Protein 4V14 (pdb70)

Solvent-accessible surface area: 13442 Å² total; per-residue (Å²): 242,155,60,13,40,0,7,0,0,0,18,32,114,120,74,55,48,0,10,0,7,42,110,80,92,111,186,46,26,56,32,36,4,2,17,18,122,32,100,118,79,37,48,115,83,104,0,1,44,72,18,0,60,71,28,0,16,0,59,13,97,99,32,54,79,28,38,113,46,105,95,174,96,67,21,26,27,5,6,10,0,33,38,39,91,50,121,12,98,29,130,101,58,23,106,36,18,82,10,117,22,81,50,0,77,115,83,174,26,32,138,36,12,38,57,0,11,133,36,1,57,72,64,183,142,125,192,62,7,44,0,4,0,2,0,26,32,118,120,87,72,60,0,6,0,10,114,155,40,64,5,3,16,17,96,12,96,100,93,44,51,101,62,114,0,0,23,73,21,0,60,85,24,0,17,0,53,13,85,90,51,120,63,28,56,105,34,60,68,98,194,34,39,5,19,8,2,2,35,0,38,39,44,90,58,109,2,104,24,134,108,74,42,100,35,23,77,5,120,22,100,25,0,50,107,60,116,14,46,95,17,9,54,33,0,19,124,30,3,84,75,94,200

Foldseek 3Di:
DEWAKEFEQAADQVRQWGKWKFADPPDDTFIDGFIDTDDPPDDNVVRRQVRCCQAWNKRADDKDWDDWDCDPPYTYTYMYGNDIPDGTDGNPRIGMDTGGLVCLVVTDDDPVCPVVNVSSNVVD/DVPWEKEFEQEADVVLQWGKWWDLIGGQIDTADPPDDSVVRGQVRQCQAFNWRAPDKAFDDKAADPCGHIYTYIYGGDTHDGGDRNVPIHMDTGGLVCCVVHRNPPRCVVVNVCSNVDD

Structure (mmCIF, N/CA/C/O backbone):
data_4V14
#
_entry.id   4V14
#
_cell.length_a   81.150
_cell.length_b   81.150
_cell.length_c   90.570
_cell.angle_alpha   90.00
_cell.angle_beta   90.00
_cell.angle_gamma   90.00
#
_symmetry.space_group_name_H-M   'P 41 21 2'
#
loop_
_entity.id
_entity.type
_entity.pdbx_description
1 polymer 'MUTATOR MUTT PROTEIN'
2 water water
#
loop_
_atom_site.group_PDB
_atom_site.id
_atom_site.type_symbol
_atom_site.label_atom_id
_atom_site.label_alt_id
_atom_site.label_comp_id
_atom_site.label_asym_id
_atom_site.label_entity_id
_atom_site.label_seq_id
_atom_site.pdbx_PDB_ins_code
_atom_site.Cartn_x
_atom_site.Cartn_y
_atom_site.Cartn_z
_atom_site.occupancy
_atom_site.B_iso_or_equiv
_atom_site.auth_seq_id
_atom_site.auth_comp_id
_atom_site.auth_asym_id
_atom_site.auth_atom_id
_atom_site.pdbx_PDB_model_num
ATOM 1 N N . LYS A 1 8 ? -0.267 -45.898 -10.547 0.88 88.54 2 LYS A N 1
ATOM 2 C CA . LYS A 1 8 ? -0.302 -44.613 -11.227 1.00 87.21 2 LYS A CA 1
ATOM 3 C C . LYS A 1 8 ? -0.451 -43.492 -10.208 0.81 81.08 2 LYS A C 1
ATOM 4 O O . LYS A 1 8 ? -1.225 -43.594 -9.251 1.00 82.74 2 LYS A O 1
ATOM 22 N N . ARG A 1 9 ? 0.291 -42.413 -10.427 1.00 75.60 3 ARG A N 1
ATOM 23 C CA . ARG A 1 9 ? 0.379 -41.340 -9.449 1.00 68.62 3 ARG A CA 1
ATOM 24 C C . ARG A 1 9 ? -0.622 -40.204 -9.685 1.00 64.29 3 ARG A C 1
ATOM 25 O O . ARG A 1 9 ? -1.107 -39.940 -10.788 1.00 63.25 3 ARG A O 1
ATOM 46 N N . ILE A 1 10 ? -0.944 -39.530 -8.600 1.00 61.09 4 ILE A N 1
ATOM 47 C CA . ILE A 1 10 ? -1.555 -38.243 -8.739 1.00 58.65 4 ILE A CA 1
ATOM 48 C C . ILE A 1 10 ? -0.963 -37.278 -7.722 1.00 53.38 4 ILE A C 1
ATOM 49 O O . ILE A 1 10 ? -0.541 -37.640 -6.613 1.00 51.83 4 ILE A O 1
ATOM 65 N N . HIS A 1 11 ? -0.901 -36.037 -8.142 1.00 50.02 5 HIS A N 1
ATOM 66 C CA . HIS A 1 11 ? -0.100 -35.080 -7.433 1.00 47.67 5 HIS A CA 1
ATOM 67 C C . HIS A 1 11 ? -0.920 -33.869 -7.102 1.00 48.39 5 HIS A C 1
ATOM 68 O O . HIS A 1 11 ? -1.514 -33.219 -8.000 1.00 46.12 5 HIS A O 1
ATOM 81 N N . ILE A 1 12 ? -0.920 -33.553 -5.808 1.00 49.23 6 ILE A N 1
ATOM 82 C CA . ILE A 1 12 ? -1.764 -32.485 -5.302 1.00 50.49 6 ILE A CA 1
ATOM 83 C C . ILE A 1 12 ? -0.910 -31.384 -4.735 1.00 47.37 6 ILE A C 1
ATOM 84 O O . ILE A 1 12 ? 0.002 -31.649 -3.973 1.00 47.06 6 ILE A O 1
ATOM 100 N N . VAL A 1 13 ? -1.169 -30.151 -5.164 1.00 44.93 7 VAL A N 1
ATOM 101 C CA . VAL A 1 13 ? -0.553 -28.995 -4.519 1.00 41.98 7 VAL A CA 1
ATOM 102 C C . VAL A 1 13 ? -1.652 -28.199 -3.809 1.00 39.51 7 VAL A C 1
ATOM 103 O O . VAL A 1 13 ? -2.751 -28.166 -4.265 1.00 38.84 7 VAL A O 1
ATOM 116 N N . ALA A 1 14 ? -1.299 -27.540 -2.715 1.00 38.18 8 ALA A N 1
ATOM 117 C CA . ALA A 1 14 ? -2.237 -26.826 -1.863 1.00 37.15 8 ALA A CA 1
ATOM 118 C C . ALA A 1 14 ? -1.465 -25.722 -1.228 1.00 36.61 8 ALA A C 1
ATOM 119 O O . ALA A 1 14 ? -0.245 -25.831 -1.097 1.00 35.63 8 ALA A O 1
ATOM 126 N N . GLY A 1 15 ? -2.186 -24.688 -0.818 1.00 38.23 9 GLY A N 1
ATOM 127 C CA . GLY A 1 15 ? -1.649 -23.396 -0.393 1.00 39.52 9 GLY A CA 1
ATOM 128 C C . GLY A 1 15 ? -2.127 -22.876 0.959 1.00 39.61 9 GLY A C 1
ATOM 129 O O . GLY A 1 15 ? -3.341 -22.796 1.229 1.00 39.95 9 GLY A O 1
ATOM 133 N N . ILE A 1 16 ? -1.148 -22.495 1.786 1.00 39.40 10 ILE A N 1
ATOM 134 C CA . ILE A 1 16 ? -1.362 -21.617 2.912 1.00 38.81 10 ILE A CA 1
ATOM 135 C C . ILE A 1 16 ? -1.218 -20.221 2.443 1.00 36.88 10 ILE A C 1
ATOM 136 O O . ILE A 1 16 ? -0.131 -19.724 2.315 1.00 36.64 10 ILE A O 1
ATOM 152 N N . ILE A 1 17 ? -2.354 -19.600 2.213 1.00 38.21 11 ILE A N 1
ATOM 153 C CA . ILE A 1 17 ? -2.462 -18.244 1.730 1.00 39.37 11 ILE A CA 1
ATOM 154 C C . ILE A 1 17 ? -2.419 -17.310 2.917 1.00 39.81 11 ILE A C 1
ATOM 155 O O . ILE A 1 17 ? -3.293 -17.315 3.758 1.00 37.78 11 ILE A O 1
ATOM 171 N N . PHE A 1 18 ? -1.353 -16.534 2.962 1.00 41.47 12 PHE A N 1
ATOM 172 C CA . PHE A 1 18 ? -1.003 -15.679 4.075 1.00 43.16 12 PHE A CA 1
ATOM 173 C C . PHE A 1 18 ? -1.358 -14.238 3.709 1.00 42.41 12 PHE A C 1
ATOM 174 O O . PHE A 1 18 ? -1.200 -13.807 2.562 1.00 41.05 12 PHE A O 1
ATOM 191 N N . ASN A 1 19 ? -1.848 -13.498 4.696 1.00 42.58 13 ASN A N 1
ATOM 192 C CA . ASN A 1 19 ? -1.875 -12.047 4.584 1.00 42.50 13 ASN A CA 1
ATOM 193 C C . ASN A 1 19 ? -0.519 -11.439 4.836 1.00 42.75 13 ASN A C 1
ATOM 194 O O . ASN A 1 19 ? 0.424 -12.138 5.173 1.00 41.05 13 ASN A O 1
ATOM 205 N N . SER A 1 20 ? -0.460 -10.111 4.732 1.00 46.15 14 SER A N 1
ATOM 206 C CA . SER A 1 20 ? 0.788 -9.390 4.770 1.00 49.01 14 SER A CA 1
ATOM 207 C C . SER A 1 20 ? 1.453 -9.523 6.124 1.00 49.76 14 SER A C 1
ATOM 208 O O . SER A 1 20 ? 2.653 -9.700 6.178 1.00 49.62 14 SER A O 1
ATOM 216 N N . ASP A 1 21 ? 0.688 -9.475 7.206 1.00 50.57 15 ASP A N 1
ATOM 217 C CA . ASP A 1 21 ? 1.252 -9.695 8.557 1.00 51.85 15 ASP A CA 1
ATOM 218 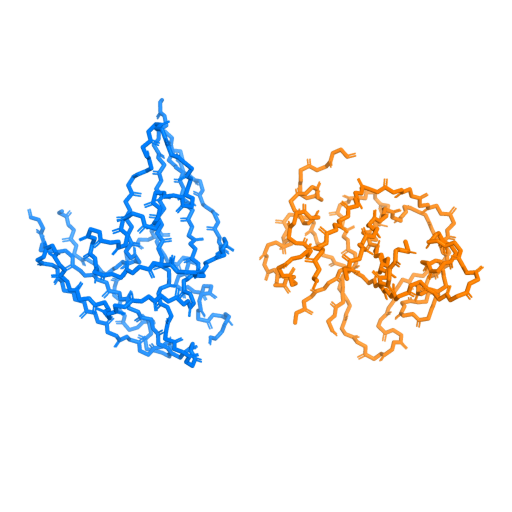C C . ASP A 1 21 ? 1.523 -11.160 8.869 1.00 46.66 15 ASP A C 1
ATOM 219 O O . ASP A 1 21 ? 2.149 -11.467 9.847 1.00 49.96 15 ASP A O 1
ATOM 228 N N A GLN A 1 22 ? 1.023 -12.056 8.031 0.45 45.88 16 GLN A N 1
ATOM 229 N N B GLN A 1 22 ? 1.050 -12.064 8.021 0.55 45.90 16 GLN A N 1
ATOM 230 C CA A GLN A 1 22 ? 1.204 -13.469 8.258 0.45 41.86 16 GLN A CA 1
ATOM 231 C CA B GLN A 1 22 ? 1.179 -13.477 8.288 0.55 41.44 16 GLN A CA 1
ATOM 232 C C A GLN A 1 22 ? 0.542 -13.828 9.591 0.45 44.79 16 GLN A C 1
ATOM 233 C C B GLN A 1 22 ? 0.564 -13.784 9.635 0.55 42.78 16 GLN A C 1
ATOM 234 O O A GLN A 1 22 ? 1.077 -14.623 10.357 0.45 42.09 16 GLN A O 1
ATOM 235 O O B GLN A 1 22 ? 1.155 -14.484 10.452 0.55 42.12 16 GLN A O 1
ATOM 262 N N . SER A 1 23 ? -0.609 -13.209 9.861 1.00 40.44 17 SER A N 1
ATOM 263 C CA . SER A 1 23 ? -1.385 -13.464 11.063 1.00 40.05 17 SER A CA 1
ATOM 264 C C . SER A 1 23 ? -2.659 -14.211 10.671 1.00 36.40 17 SER A C 1
ATOM 265 O O . SER A 1 23 ? -3.368 -14.706 11.508 1.00 37.14 17 SER A O 1
ATOM 274 N N . GLU A 1 24 ? -2.956 -14.291 9.395 1.00 34.74 18 GLU A N 1
ATOM 275 C CA . GLU A 1 24 ? -4.247 -14.862 8.963 1.00 34.23 18 GLU A CA 1
ATOM 276 C C . GLU A 1 24 ? -4.003 -15.698 7.734 1.00 35.48 18 GLU A C 1
ATOM 277 O O . GLU A 1 24 ? -3.075 -15.443 6.972 1.00 35.56 18 GLU A O 1
ATOM 289 N N . ILE A 1 25 ? -4.780 -16.735 7.562 1.00 36.48 19 ILE A N 1
ATOM 290 C CA . ILE A 1 25 ? -4.751 -17.433 6.293 1.00 38.38 19 ILE A CA 1
ATOM 291 C C . ILE A 1 25 ? -6.165 -17.558 5.705 1.00 36.64 19 ILE A C 1
ATOM 292 O O . ILE A 1 25 ? -7.135 -17.652 6.453 1.00 35.30 19 ILE A O 1
ATOM 308 N N . PHE A 1 26 ? -6.217 -17.558 4.361 1.00 35.55 20 PHE A N 1
ATOM 309 C CA . PHE A 1 26 ? -7.443 -17.845 3.591 1.00 34.00 20 PHE A CA 1
ATOM 310 C C . PHE A 1 26 ? -7.680 -19.341 3.238 1.00 36.50 20 PHE A C 1
ATOM 311 O O . PHE A 1 26 ? -6.904 -20.013 2.517 1.00 35.17 20 PHE A O 1
ATOM 328 N N . ILE A 1 27 ? -8.851 -19.789 3.649 1.00 37.04 21 ILE A N 1
ATOM 329 C CA . ILE A 1 27 ? -9.169 -21.185 3.796 1.00 36.94 21 ILE A CA 1
ATOM 330 C C . ILE A 1 27 ? -10.602 -21.327 3.216 1.00 37.66 21 ILE A C 1
ATOM 331 O O . ILE A 1 27 ? -11.401 -20.339 3.247 1.00 35.24 21 ILE A O 1
ATOM 347 N N . THR A 1 28 ? -10.908 -22.509 2.642 1.00 38.75 22 THR A N 1
ATOM 348 C CA . THR A 1 28 ? -12.117 -22.662 1.855 1.00 40.79 22 THR A CA 1
ATOM 349 C C . THR A 1 28 ? -12.882 -23.949 2.132 1.00 41.82 22 THR A C 1
ATOM 350 O O . THR A 1 28 ? -12.308 -24.975 2.463 1.00 44.05 22 THR A O 1
ATOM 361 N N . LYS A 1 29 ? -14.194 -23.885 1.980 1.00 41.71 23 LYS A N 1
ATOM 362 C CA . LYS A 1 29 ? -15.024 -25.060 2.089 1.00 42.85 23 LYS A CA 1
ATOM 363 C C . LYS A 1 29 ? -15.905 -25.238 0.861 1.00 43.19 23 LYS A C 1
ATOM 364 O O . LYS A 1 29 ? -16.699 -24.319 0.482 1.00 42.06 23 LYS A O 1
ATOM 383 N N . ARG A 1 30 ? -15.806 -26.412 0.247 1.00 44.95 24 ARG A N 1
ATOM 384 C CA . ARG A 1 30 ? -16.564 -26.699 -0.968 1.00 47.15 24 ARG A CA 1
ATOM 385 C C . ARG A 1 30 ? -17.971 -26.959 -0.641 1.00 54.56 24 ARG A C 1
ATOM 386 O O . ARG A 1 30 ? -18.222 -27.501 0.427 1.00 51.49 24 ARG A O 1
ATOM 407 N N . PRO A 1 31 ? -18.900 -26.605 -1.572 1.00 60.65 25 PRO A N 1
ATOM 408 C CA . PRO A 1 31 ? -20.309 -27.019 -1.431 1.00 64.35 25 PRO A CA 1
ATOM 409 C C . PRO A 1 31 ? -20.371 -28.510 -1.110 1.00 60.15 25 PRO A C 1
ATOM 410 O O . PRO A 1 31 ? -19.940 -29.284 -1.987 1.00 66.79 25 PRO A O 1
ATOM 421 N N . ASP A 1 32 ? -20.803 -28.890 0.098 1.00 54.94 26 ASP A N 1
ATOM 422 C CA . ASP A 1 32 ? -20.809 -30.286 0.547 1.00 48.22 26 ASP A CA 1
ATOM 423 C C . ASP A 1 32 ? -21.103 -31.354 -0.544 1.00 67.63 26 ASP A C 1
ATOM 424 O O . ASP A 1 32 ? -21.921 -32.233 -0.344 1.00 72.39 26 ASP A O 1
ATOM 433 N N . HIS A 1 33 ? -20.368 -31.289 -1.658 0.0000 64.70 27 HIS A N 1
ATOM 434 C CA . HIS A 1 33 ? -20.714 -31.953 -2.930 1.00 59.39 27 HIS A CA 1
ATOM 435 C C . HIS A 1 33 ? -22.048 -32.702 -2.905 0.79 59.25 27 HIS A C 1
ATOM 436 O O . HIS A 1 33 ? -22.227 -33.719 -3.589 0.41 59.37 27 HIS A O 1
ATOM 449 N N . LYS A 1 36 ? -17.896 -34.764 -1.223 1.00 87.04 30 LYS A N 1
ATOM 450 C CA . LYS A 1 36 ? -18.744 -35.460 -0.276 1.00 88.47 30 LYS A CA 1
ATOM 451 C C . LYS A 1 36 ? -18.003 -35.753 1.018 0.99 87.44 30 LYS A C 1
ATOM 452 O O . LYS A 1 36 ? -17.579 -36.884 1.278 1.00 87.42 30 LYS A O 1
ATOM 470 N N . GLY A 1 37 ? -17.832 -34.690 1.793 1.00 85.31 31 GLY A N 1
ATOM 471 C CA . GLY A 1 37 ? -17.384 -34.727 3.166 1.00 84.74 31 GLY A CA 1
ATOM 472 C C . GLY A 1 37 ? -17.961 -33.430 3.717 0.0000 85.76 31 GLY A C 1
ATOM 473 O O . GLY A 1 37 ? -19.042 -33.010 3.308 1.00 82.23 31 GLY A O 1
ATOM 477 N N . GLY A 1 38 ? -17.247 -32.773 4.617 1.00 84.56 32 GLY A N 1
ATOM 478 C CA . GLY A 1 38 ? -17.660 -31.474 5.108 1.00 84.19 32 GLY A CA 1
ATOM 479 C C . GLY A 1 38 ? -16.542 -30.782 5.870 1.00 76.63 32 GLY A C 1
ATOM 480 O O . GLY A 1 38 ? -16.560 -30.755 7.094 1.00 82.40 32 GLY A O 1
ATOM 484 N N . PHE A 1 39 ? -15.577 -30.199 5.170 1.00 66.07 33 PHE A N 1
ATOM 485 C CA . PHE A 1 39 ? -14.445 -29.627 5.881 1.00 53.09 33 PHE A CA 1
ATOM 486 C C . PHE A 1 39 ? -13.735 -28.491 5.179 1.00 45.42 33 PHE A C 1
ATOM 487 O O . PHE A 1 39 ? -13.747 -28.383 3.976 1.00 41.77 33 PHE A O 1
ATOM 504 N N . TRP A 1 40 ? -13.064 -27.684 5.974 1.00 42.36 34 TRP A N 1
ATOM 505 C CA . TRP A 1 40 ? -12.197 -26.662 5.465 1.00 42.65 34 TRP A CA 1
ATOM 506 C C . TRP A 1 40 ? -10.893 -27.247 4.979 1.00 45.63 34 TRP A C 1
ATOM 507 O O . TRP A 1 40 ? -10.503 -28.323 5.391 1.00 46.33 34 TRP A O 1
ATOM 528 N N . GLU A 1 41 ? -10.243 -26.527 4.076 1.00 48.36 35 GLU A N 1
ATOM 529 C CA . GLU A 1 41 ? -9.003 -26.972 3.455 1.00 52.49 35 GLU A CA 1
ATOM 530 C C . GLU A 1 41 ? -8.158 -25.820 2.835 1.00 36.40 35 GLU A C 1
ATOM 531 O O . GLU A 1 41 ? -8.685 -24.767 2.472 1.00 34.63 35 GLU A O 1
ATOM 543 N N . PHE A 1 42 ? -6.849 -26.093 2.688 1.00 36.48 36 PHE A N 1
ATOM 544 C CA . PHE A 1 42 ? -5.916 -25.189 2.079 1.00 35.62 36 PHE A CA 1
ATOM 545 C C . PHE A 1 42 ? -6.209 -25.341 0.633 1.00 35.42 36 PHE A C 1
ATOM 546 O O . PHE A 1 42 ? -6.221 -26.422 0.171 1.00 34.96 36 PHE A O 1
ATOM 563 N N . PRO A 1 43 ? -6.527 -24.252 -0.075 1.00 37.94 37 PRO A N 1
ATOM 564 C CA . PRO A 1 43 ? -6.908 -24.378 -1.486 1.00 39.61 37 PRO A CA 1
ATOM 565 C C . PRO A 1 43 ? -5.815 -24.945 -2.406 1.00 42.80 37 PRO A C 1
ATOM 566 O O . PRO A 1 43 ? -4.644 -24.561 -2.258 1.00 41.36 37 PRO A O 1
ATOM 577 N N . GLY A 1 44 ? -6.222 -25.849 -3.315 1.00 44.90 38 GLY A N 1
ATOM 578 C CA . GLY A 1 44 ? -5.344 -26.442 -4.295 1.00 47.32 38 GLY A CA 1
ATOM 579 C C . GLY A 1 44 ? -6.008 -27.229 -5.440 1.00 48.36 38 GLY A C 1
ATOM 580 O O . GLY A 1 44 ? -7.173 -27.069 -5.771 1.00 50.13 38 GLY A O 1
ATOM 584 N N . GLY A 1 45 ? -5.222 -28.096 -6.055 1.00 48.56 39 GLY A N 1
ATOM 585 C CA . GLY A 1 45 ? -5.678 -28.944 -7.130 1.00 48.64 39 GLY A CA 1
ATOM 586 C C . GLY A 1 45 ? -4.584 -29.830 -7.686 1.00 49.95 39 GLY A C 1
ATOM 587 O O . GLY A 1 45 ? -3.450 -29.836 -7.174 1.00 49.96 39 GLY A O 1
ATOM 591 N N . LYS A 1 46 ? -4.912 -30.563 -8.753 1.00 51.65 40 LYS A N 1
ATOM 592 C CA . LYS A 1 46 ? -3.975 -31.503 -9.386 1.00 52.47 40 LYS A CA 1
ATOM 593 C C . LYS A 1 46 ? -3.029 -30.853 -10.350 1.00 54.35 40 LYS A C 1
ATOM 594 O O . LYS A 1 46 ? -3.404 -29.950 -11.115 1.00 53.07 40 LYS A O 1
ATOM 613 N N . VAL A 1 47 ? -1.796 -31.351 -10.320 1.00 55.67 41 VAL A N 1
ATOM 614 C CA . VAL A 1 47 ? -0.770 -30.838 -11.192 1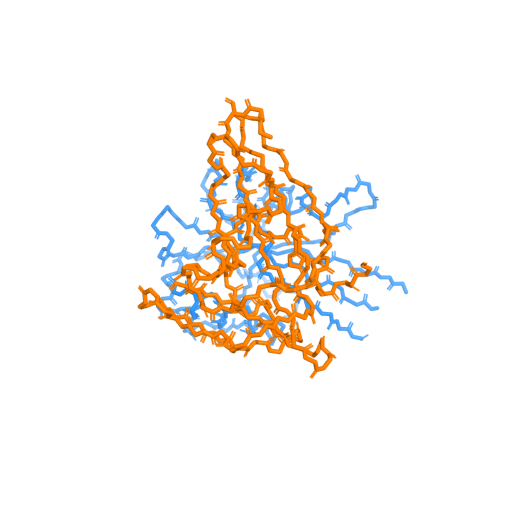.00 58.41 41 VAL A CA 1
ATOM 615 C C . VAL A 1 47 ? -0.863 -31.626 -12.502 1.00 60.98 41 VAL A C 1
ATOM 616 O O . VAL A 1 47 ? -1.036 -32.841 -12.523 1.00 62.24 41 VAL A O 1
ATOM 629 N N . GLU A 1 48 ? -0.816 -30.893 -13.597 1.00 61.72 42 GLU A N 1
ATOM 630 C CA . GLU A 1 48 ? -1.070 -31.470 -14.907 1.00 62.22 42 GLU A CA 1
ATOM 631 C C . GLU A 1 48 ? 0.252 -31.853 -15.545 1.00 58.48 42 GLU A C 1
ATOM 632 O O . GLU A 1 48 ? 1.321 -31.470 -15.048 1.00 59.15 42 GLU A O 1
ATOM 644 N N . ALA A 1 49 ? 0.174 -32.633 -16.625 1.00 56.00 43 ALA A N 1
ATOM 645 C CA . ALA A 1 49 ? 1.332 -33.362 -17.123 1.00 51.38 43 ALA A CA 1
ATOM 646 C C . ALA A 1 49 ? 2.322 -32.440 -17.736 1.00 50.29 43 ALA A C 1
ATOM 647 O O . ALA A 1 49 ? 3.465 -32.801 -17.778 1.00 48.01 43 ALA A O 1
ATOM 654 N N . GLY A 1 50 ? 1.918 -31.247 -18.181 1.00 50.41 44 GLY A N 1
ATOM 655 C CA . GLY A 1 50 ? 2.878 -30.291 -18.751 1.00 52.09 44 GLY A CA 1
ATOM 656 C C . GLY A 1 50 ? 3.246 -29.099 -17.861 1.00 50.84 44 GLY A C 1
ATOM 657 O O . GLY A 1 50 ? 3.556 -28.005 -18.324 1.00 50.93 44 GLY A O 1
ATOM 661 N N . GLU A 1 51 ? 3.176 -29.315 -16.561 1.00 49.86 45 GLU A N 1
ATOM 662 C CA . GLU A 1 51 ? 3.505 -28.286 -15.624 1.00 48.68 45 GLU A CA 1
ATOM 663 C C . GLU A 1 51 ? 4.187 -28.833 -14.360 1.00 45.01 45 GLU A C 1
ATOM 664 O O . GLU A 1 51 ? 3.920 -29.948 -13.887 1.00 43.72 45 GLU A O 1
ATOM 676 N N . SER A 1 52 ? 5.089 -28.007 -13.856 1.00 43.68 46 SER A N 1
ATOM 677 C CA . SER A 1 52 ? 5.676 -28.148 -12.536 1.00 42.50 46 SER A CA 1
ATOM 678 C C . SER A 1 52 ? 4.652 -27.968 -11.406 1.00 43.59 46 SER A C 1
ATOM 679 O O . SER A 1 52 ? 3.620 -27.299 -11.584 1.00 45.07 46 SER A O 1
ATOM 687 N N . ARG A 1 53 ? 4.961 -28.523 -10.237 1.00 42.96 47 ARG A N 1
ATOM 688 C CA . ARG A 1 53 ? 4.245 -28.182 -9.005 1.00 42.33 47 ARG A CA 1
ATOM 689 C C . ARG A 1 53 ? 3.916 -26.745 -8.878 1.00 40.92 47 ARG A C 1
ATOM 690 O O . ARG A 1 53 ? 2.763 -26.384 -8.735 1.00 39.29 47 ARG A O 1
ATOM 711 N N . GLU A 1 54 ? 4.976 -25.943 -8.866 1.00 41.88 48 GLU A N 1
ATOM 712 C CA . GLU A 1 54 ? 4.828 -24.513 -8.660 1.00 43.16 48 GLU A CA 1
ATOM 713 C C . GLU A 1 54 ? 3.854 -23.990 -9.680 1.00 44.72 48 GLU A C 1
ATOM 714 O O . GLU A 1 54 ? 2.952 -23.295 -9.296 1.00 43.68 48 GLU A O 1
ATOM 726 N N . GLN A 1 55 ? 4.025 -24.341 -10.951 1.00 46.54 49 GLN A N 1
ATOM 727 C CA . GLN A 1 55 ? 3.104 -23.891 -11.994 1.00 49.65 49 GLN A CA 1
ATOM 728 C C . GLN A 1 55 ? 1.662 -24.254 -11.658 1.00 49.55 49 GLN A C 1
ATOM 729 O O . GLN A 1 55 ? 0.747 -23.475 -11.873 1.00 51.04 49 GLN A O 1
ATOM 743 N N . ALA A 1 56 ? 1.446 -25.463 -11.192 1.00 48.35 50 ALA A N 1
ATOM 744 C CA . ALA A 1 56 ? 0.099 -25.933 -10.995 1.00 47.00 50 ALA A CA 1
ATOM 745 C C . ALA A 1 56 ? -0.528 -25.130 -9.867 1.00 44.85 50 ALA A C 1
ATOM 746 O O . ALA A 1 56 ? -1.660 -24.660 -9.966 1.00 45.26 50 ALA A O 1
ATOM 753 N N . MET A 1 57 ? 0.221 -24.920 -8.813 1.00 42.54 51 MET A N 1
ATOM 754 C CA . MET A 1 57 ? -0.333 -24.183 -7.702 1.00 41.49 51 MET A CA 1
ATOM 755 C C . MET A 1 57 ? -0.701 -22.775 -8.136 1.00 42.13 51 MET A C 1
ATOM 756 O O . MET A 1 57 ? -1.815 -22.332 -7.840 1.00 41.57 51 MET A O 1
ATOM 770 N N . VAL A 1 58 ? 0.207 -22.056 -8.824 1.00 42.18 52 VAL A N 1
ATOM 771 C CA . VAL A 1 58 ? -0.111 -20.691 -9.240 1.00 42.41 52 VAL A CA 1
ATOM 772 C C . VAL A 1 58 ? -1.378 -20.678 -10.085 1.00 43.56 52 VAL A C 1
ATOM 773 O O . VAL A 1 58 ? -2.208 -19.818 -9.923 1.00 43.47 52 VAL A O 1
ATOM 786 N N . ARG A 1 59 ? -1.529 -21.631 -10.998 1.00 45.77 53 ARG A N 1
ATOM 787 C CA . ARG A 1 59 ? -2.693 -21.630 -11.873 1.00 47.51 53 ARG A CA 1
ATOM 788 C C . ARG A 1 59 ? -3.945 -21.889 -11.033 1.00 47.91 53 ARG A C 1
ATOM 789 O O . ARG A 1 59 ? -4.988 -21.230 -11.211 1.00 47.23 53 ARG A O 1
ATOM 810 N N . GLU A 1 60 ? -3.835 -22.888 -10.162 1.00 48.20 54 GLU A N 1
ATOM 811 C CA . GLU A 1 60 ? -4.946 -23.330 -9.344 1.00 48.52 54 GLU A CA 1
ATOM 812 C C . GLU A 1 60 ? -5.444 -22.227 -8.450 1.00 45.36 54 GLU A C 1
ATOM 813 O O . GLU A 1 60 ? -6.665 -22.127 -8.217 1.00 45.03 54 GLU A O 1
ATOM 825 N N . LEU A 1 61 ? -4.552 -21.367 -7.969 1.00 42.45 55 LEU A N 1
ATOM 826 C CA . LEU A 1 61 ? -5.049 -20.319 -7.091 1.00 40.33 55 LEU A CA 1
ATOM 827 C C . LEU A 1 61 ? -5.719 -19.275 -7.925 1.00 42.85 55 LEU A C 1
ATOM 828 O O . LEU A 1 61 ? -6.643 -18.608 -7.431 1.00 41.77 55 LEU A O 1
ATOM 844 N N . GLU A 1 62 ? -5.358 -19.179 -9.198 1.00 44.69 56 GLU A N 1
ATOM 845 C CA . GLU A 1 62 ? -6.165 -18.342 -10.103 1.00 47.87 56 GLU A CA 1
ATOM 846 C C . GLU A 1 62 ? -7.598 -18.850 -10.256 1.00 47.34 56 GLU A C 1
ATOM 847 O O . GLU A 1 62 ? -8.573 -18.116 -10.027 1.00 47.63 56 GLU A O 1
ATOM 859 N N . GLU A 1 63 ? -7.727 -20.101 -10.682 1.00 47.42 57 GLU A N 1
ATOM 860 C CA . GLU A 1 63 ? -9.043 -20.708 -10.874 1.00 45.86 57 GLU A CA 1
ATOM 861 C C . GLU A 1 63 ? -9.843 -20.697 -9.544 1.00 46.07 57 GLU A C 1
ATOM 862 O O . GLU A 1 63 ? -11.002 -20.274 -9.504 1.00 45.96 57 GLU A O 1
ATOM 874 N N . GLU A 1 64 ? -9.222 -21.154 -8.464 1.00 45.13 58 GLU A N 1
ATOM 875 C CA . GLU A 1 64 ? -9.945 -21.358 -7.233 1.00 45.53 58 GLU A CA 1
ATOM 876 C C . GLU A 1 64 ? -10.395 -20.107 -6.555 1.00 44.29 58 GLU A C 1
ATOM 877 O O . GLU A 1 64 ? -11.482 -20.075 -5.990 1.00 43.13 58 GLU A O 1
ATOM 889 N N . ILE A 1 65 ? -9.564 -19.080 -6.591 1.00 43.53 59 ILE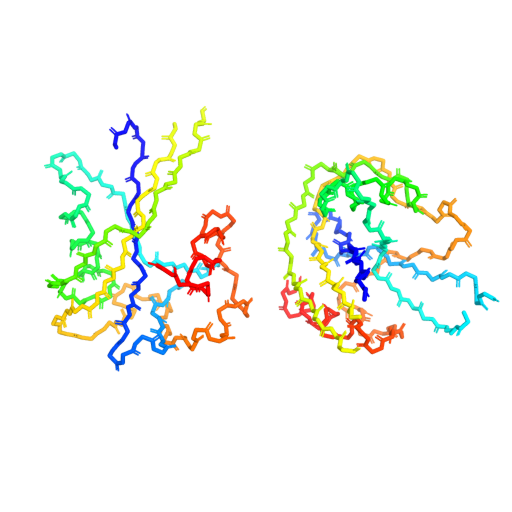 A N 1
ATOM 890 C CA . ILE A 1 65 ? -9.599 -18.073 -5.542 1.00 43.49 59 ILE A CA 1
ATOM 891 C C . ILE A 1 65 ? -9.354 -16.628 -5.990 1.00 43.23 59 ILE A C 1
ATOM 892 O O . ILE A 1 65 ? -9.648 -15.677 -5.258 1.00 41.34 59 ILE A O 1
ATOM 908 N N . GLY A 1 66 ? -8.871 -16.482 -7.224 1.00 43.17 60 GLY A N 1
ATOM 909 C CA . GLY A 1 66 ? -8.886 -15.217 -7.926 1.00 41.99 60 GLY A CA 1
ATOM 910 C C . GLY A 1 66 ? -7.567 -14.507 -7.789 1.00 40.68 60 GLY A C 1
ATOM 911 O O . GLY A 1 66 ? -7.488 -13.399 -8.226 1.00 43.43 60 GLY A O 1
ATOM 915 N N . ILE A 1 67 ? -6.543 -15.104 -7.196 1.00 38.31 61 ILE A N 1
ATOM 916 C CA . ILE A 1 67 ? -5.269 -14.386 -6.996 1.00 37.02 61 ILE A CA 1
ATOM 917 C C . ILE A 1 67 ? -4.136 -14.829 -7.917 1.00 39.06 61 ILE A C 1
ATOM 918 O O . ILE A 1 67 ? -4.127 -15.929 -8.441 1.00 37.17 61 ILE A O 1
ATOM 934 N N . THR A 1 68 ? -3.206 -13.913 -8.152 1.00 42.55 62 THR A N 1
ATOM 935 C CA . THR A 1 68 ? -2.017 -14.160 -8.960 1.00 45.61 62 THR A CA 1
ATOM 936 C C . THR A 1 68 ? -0.865 -14.251 -8.030 1.00 41.52 62 THR A C 1
ATOM 937 O O . THR A 1 68 ? -0.443 -13.239 -7.455 1.00 45.73 62 THR A O 1
ATOM 948 N N A VAL A 1 69 ? -0.359 -15.464 -7.880 0.82 40.73 63 VAL A N 1
ATOM 949 N N B VAL A 1 69 ? -0.328 -15.450 -7.840 0.18 40.86 63 VAL A N 1
ATOM 950 C CA A VAL A 1 69 ? 0.707 -15.721 -6.936 0.82 40.90 63 VAL A CA 1
ATOM 951 C CA B VAL A 1 69 ? 0.650 -15.649 -6.772 0.18 40.12 63 VAL A CA 1
ATOM 952 C C A VAL A 1 69 ? 2.016 -15.141 -7.448 0.82 41.36 63 VAL A C 1
ATOM 953 C C B VAL A 1 69 ? 2.067 -15.366 -7.287 0.18 40.37 63 VAL A C 1
ATOM 954 O O A VAL A 1 69 ? 2.366 -15.278 -8.616 0.82 41.94 63 VAL A O 1
ATOM 955 O O B VAL A 1 69 ? 2.520 -15.923 -8.285 0.18 41.41 63 VAL A O 1
ATOM 980 N N . THR A 1 70 ? 2.738 -14.481 -6.557 1.00 42.47 64 THR A N 1
ATOM 981 C CA . THR A 1 70 ? 4.009 -13.861 -6.934 1.00 48.27 64 THR A CA 1
ATOM 982 C C . THR A 1 70 ? 5.130 -14.367 -6.025 1.00 49.50 64 THR A C 1
ATOM 983 O O . THR A 1 70 ? 6.296 -14.271 -6.340 1.00 52.39 64 THR A O 1
ATOM 994 N N . GLU A 1 71 ? 4.784 -14.863 -4.861 1.00 48.63 65 GLU A N 1
ATOM 995 C CA . GLU A 1 71 ? 5.803 -15.372 -3.994 1.00 47.53 65 GLU A CA 1
ATOM 996 C C . GLU A 1 71 ? 5.253 -16.585 -3.275 1.00 45.05 65 GLU A C 1
ATOM 997 O O . GLU A 1 71 ? 4.174 -16.504 -2.661 1.00 42.86 65 GLU A O 1
ATOM 1009 N N . GLN A 1 72 ? 5.973 -17.714 -3.389 1.00 44.13 66 GLN A N 1
ATOM 1010 C CA . GLN A 1 72 ? 5.592 -18.924 -2.691 1.00 43.82 66 GLN A CA 1
ATOM 1011 C C . GLN A 1 72 ? 6.805 -19.759 -2.420 1.00 46.31 66 GLN A C 1
ATOM 1012 O O . GLN A 1 72 ? 7.817 -19.564 -3.044 1.00 47.42 66 GLN A O 1
ATOM 1026 N N . GLN A 1 73 ? 6.710 -20.704 -1.491 1.00 47.72 67 GLN A N 1
ATOM 102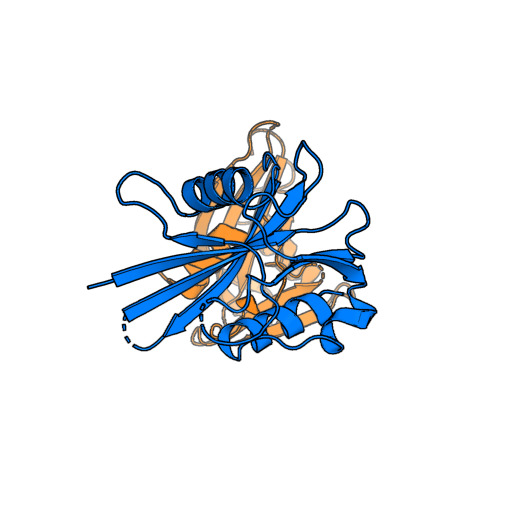7 C CA . GLN A 1 73 ? 7.859 -21.458 -1.044 1.00 48.73 67 GLN A CA 1
ATOM 1028 C C . GLN A 1 73 ? 7.367 -22.782 -0.587 1.00 47.51 67 GLN A C 1
ATOM 1029 O O . GLN A 1 73 ? 6.356 -22.819 0.084 1.00 49.44 67 GLN A O 1
ATOM 1043 N N . ALA A 1 74 ? 8.048 -23.877 -0.907 1.00 45.17 68 ALA A N 1
ATOM 1044 C CA . ALA A 1 74 ? 7.605 -25.187 -0.429 1.00 42.25 68 ALA A CA 1
ATOM 1045 C C . ALA A 1 74 ? 7.582 -25.175 1.098 1.00 40.15 68 ALA A C 1
ATOM 1046 O O . ALA A 1 74 ? 8.485 -24.654 1.679 1.00 42.18 68 ALA A O 1
ATOM 1053 N N . PHE A 1 75 ? 6.548 -25.726 1.716 1.00 38.93 69 PHE A N 1
ATOM 1054 C CA . PHE A 1 75 ? 6.327 -25.680 3.156 1.00 39.61 69 PHE A CA 1
ATOM 1055 C C . PHE A 1 75 ? 6.410 -27.066 3.786 1.00 43.42 69 PHE A C 1
ATOM 1056 O O . PHE A 1 75 ? 6.938 -27.220 4.845 1.00 41.57 69 PHE A O 1
ATOM 1073 N N . GLN A 1 76 ? 5.877 -28.063 3.121 1.00 47.33 70 GLN A N 1
ATOM 1074 C CA . GLN A 1 76 ? 5.818 -29.403 3.653 1.00 53.42 70 GLN A CA 1
ATOM 1075 C C . GLN A 1 76 ? 5.256 -30.358 2.595 1.00 52.28 70 GLN A C 1
ATOM 1076 O O . GLN A 1 76 ? 4.317 -30.003 1.883 1.00 55.02 70 GLN A O 1
ATOM 1090 N N . HIS A 1 77 ? 5.804 -31.564 2.518 1.00 51.76 71 HIS A N 1
ATOM 1091 C CA . HIS A 1 77 ? 5.360 -32.551 1.554 1.00 49.35 71 HIS A CA 1
ATOM 1092 C C . HIS A 1 77 ? 4.908 -33.767 2.334 1.00 53.01 71 HIS A C 1
ATOM 1093 O O . HIS A 1 77 ? 5.440 -34.028 3.397 1.00 52.50 71 HIS A O 1
ATOM 1106 N N . PHE A 1 78 ? 3.900 -34.476 1.823 1.00 56.26 72 PHE A N 1
ATOM 1107 C CA . PHE A 1 78 ? 3.310 -35.650 2.476 1.00 61.70 72 PHE A CA 1
ATOM 1108 C C . PHE A 1 78 ? 2.970 -36.728 1.476 1.00 65.59 72 PHE A C 1
ATOM 1109 O O . PHE A 1 78 ? 2.340 -36.425 0.468 1.00 65.73 72 PHE A O 1
ATOM 1126 N N . ASP A 1 79 ? 3.335 -37.978 1.772 1.00 68.73 73 ASP A N 1
ATOM 1127 C CA . ASP A 1 79 ? 3.095 -39.090 0.849 1.00 72.22 73 ASP A CA 1
ATOM 1128 C C . ASP A 1 79 ? 2.101 -40.039 1.438 1.00 72.66 73 ASP A C 1
ATOM 1129 O O . ASP A 1 79 ? 2.141 -40.274 2.629 1.00 74.91 73 ASP A O 1
ATOM 1138 N N . PHE A 1 80 ? 1.229 -40.607 0.617 1.00 71.83 74 PHE A N 1
ATOM 1139 C CA . PHE A 1 80 ? 0.352 -41.678 1.089 1.00 70.79 74 PHE A CA 1
ATOM 1140 C C . PHE A 1 80 ? 0.053 -42.804 0.092 1.00 69.50 74 PHE A C 1
ATOM 1141 O O . PHE A 1 80 ? -0.315 -42.574 -1.069 1.00 68.89 74 PHE A O 1
ATOM 1158 N N . ASP A 1 81 ? 0.174 -44.026 0.605 0.31 70.23 75 ASP A N 1
ATOM 1159 C CA . ASP A 1 81 ? -0.040 -45.245 -0.167 0.70 70.71 75 ASP A CA 1
ATOM 1160 C C . ASP A 1 81 ? -1.530 -45.438 -0.477 0.93 70.98 75 ASP A C 1
ATOM 1161 O O . ASP A 1 81 ? -1.909 -45.817 -1.591 1.00 71.50 75 ASP A O 1
ATOM 1170 N N . SER A 1 86 ? -0.993 -44.153 -5.727 1.00 63.53 80 SER A N 1
ATOM 1171 C CA . SER A 1 86 ? -0.095 -43.502 -4.767 1.00 62.08 80 SER A CA 1
ATOM 1172 C C . SER A 1 86 ? -0.149 -41.962 -4.876 1.00 58.80 80 SER A C 1
ATOM 1173 O O . SER A 1 86 ? -0.172 -41.369 -5.944 1.00 58.94 80 SER A O 1
ATOM 1180 N N . LEU A 1 87 ? -0.141 -41.334 -3.725 1.00 57.52 81 LEU A N 1
ATOM 1181 C CA . LEU A 1 87 ? -0.733 -40.035 -3.561 1.00 56.34 81 LEU A CA 1
ATOM 1182 C C . LEU A 1 87 ? 0.285 -38.992 -3.062 1.00 54.43 81 LEU A C 1
ATOM 1183 O O . LEU A 1 87 ? 0.844 -39.155 -1.978 1.00 51.91 81 LEU A O 1
ATOM 1199 N N . SER A 1 88 ? 0.562 -37.940 -3.846 1.00 53.36 82 SER A N 1
ATOM 1200 C CA . SER A 1 88 ? 1.650 -36.983 -3.487 1.00 52.86 82 SER A CA 1
ATOM 1201 C C . SER A 1 88 ? 1.149 -35.609 -3.188 1.00 51.46 82 SER A C 1
ATOM 1202 O O . SER A 1 88 ? 0.563 -34.979 -4.050 1.00 51.00 82 SER A O 1
ATOM 1210 N N . PHE A 1 89 ? 1.432 -35.141 -1.981 1.00 50.84 83 PHE A N 1
ATOM 1211 C CA . PHE A 1 89 ? 0.936 -33.863 -1.458 1.00 51.53 83 PHE A CA 1
ATOM 1212 C C . PHE A 1 89 ? 2.015 -32.838 -1.165 1.00 48.81 83 PHE A C 1
ATOM 1213 O O . PHE A 1 89 ? 2.860 -33.039 -0.288 1.00 48.26 83 PHE A O 1
ATOM 1230 N N . ASP A 1 90 ? 1.984 -31.728 -1.886 1.00 46.29 84 ASP A N 1
ATOM 1231 C CA . ASP A 1 90 ? 2.933 -30.662 -1.647 1.00 44.66 84 ASP A CA 1
ATOM 1232 C C . ASP A 1 90 ? 2.172 -29.395 -1.179 1.00 40.25 84 ASP A C 1
ATOM 1233 O O . ASP A 1 90 ? 1.306 -28.875 -1.864 1.00 39.54 84 ASP A O 1
ATOM 1242 N N . PHE A 1 91 ? 2.516 -28.909 0.007 1.00 40.96 85 PHE A N 1
ATOM 1243 C CA . PHE A 1 91 ? 1.910 -27.717 0.543 1.00 40.51 85 PHE A CA 1
ATOM 1244 C C . PHE A 1 91 ? 2.893 -26.619 0.435 1.00 39.70 85 PHE A C 1
ATOM 1245 O O . PHE A 1 91 ? 4.058 -26.807 0.691 1.00 39.73 85 PHE A O 1
ATOM 1262 N N . MET A 1 92 ? 2.420 -25.483 -0.035 1.00 39.13 86 MET A N 1
ATOM 1263 C CA . MET A 1 92 ? 3.234 -24.326 -0.070 1.00 37.77 86 MET A CA 1
ATOM 1264 C C . MET A 1 92 ? 2.555 -23.230 0.701 1.00 36.84 86 MET A C 1
ATOM 1265 O O . MET A 1 92 ? 1.342 -23.142 0.933 1.00 35.71 86 MET A O 1
ATOM 1279 N N . LEU A 1 93 ? 3.477 -22.397 1.057 1.00 37.54 87 LEU A N 1
ATOM 1280 C CA . LEU A 1 93 ? 3.365 -21.060 1.565 1.00 37.91 87 LEU A CA 1
ATOM 1281 C C . LEU A 1 93 ? 3.114 -20.070 0.489 1.00 37.18 87 LEU A C 1
ATOM 1282 O O . LEU A 1 93 ? 3.926 -19.977 -0.421 1.00 36.52 87 LEU A O 1
ATOM 1298 N N . VAL A 1 94 ? 2.072 -19.279 0.610 1.00 37.38 88 VAL A N 1
ATOM 1299 C CA . VAL A 1 94 ? 1.844 -18.187 -0.330 1.00 39.54 88 VAL A CA 1
ATOM 1300 C C . VAL A 1 94 ? 1.774 -16.871 0.450 1.00 41.36 88 VAL A C 1
ATOM 1301 O O . VAL A 1 94 ? 0.864 -16.623 1.243 1.00 40.35 88 VAL A O 1
ATOM 1314 N N . THR A 1 95 ? 2.767 -16.045 0.162 1.00 42.07 89 THR A N 1
ATOM 1315 C CA . THR A 1 95 ? 3.146 -14.881 0.948 1.00 43.43 89 THR A CA 1
ATOM 1316 C C . THR A 1 95 ? 2.881 -13.577 0.217 1.00 43.02 89 THR A C 1
ATOM 1317 O O . THR A 1 95 ? 2.618 -12.539 0.843 1.00 45.98 89 THR A O 1
ATOM 1328 N N . ALA A 1 96 ? 2.881 -13.631 -1.099 1.00 40.56 90 ALA A N 1
ATOM 1329 C CA . ALA A 1 96 ? 2.531 -12.482 -1.875 1.00 39.80 90 ALA A CA 1
ATOM 1330 C C . ALA A 1 96 ? 1.753 -12.871 -3.090 1.00 40.10 90 ALA A C 1
ATOM 1331 O O . ALA A 1 96 ? 2.097 -13.844 -3.791 1.00 41.17 90 ALA A O 1
ATOM 1338 N N . PHE A 1 97 ? 0.703 -12.102 -3.361 1.00 38.97 91 PHE A N 1
ATOM 1339 C CA . PHE A 1 97 ? -0.079 -12.315 -4.565 1.00 39.47 91 PHE A CA 1
ATOM 1340 C C . PHE A 1 97 ? -0.711 -10.994 -4.960 1.00 39.21 91 PHE A C 1
ATOM 1341 O O . PHE A 1 97 ? -0.708 -10.041 -4.200 1.00 38.76 91 PHE A O 1
ATOM 1358 N N . ASP A 1 98 ? -1.247 -10.974 -6.176 1.00 38.63 92 ASP A N 1
ATOM 1359 C CA . ASP A 1 98 ? -2.067 -9.883 -6.642 1.00 38.34 92 ASP A CA 1
ATOM 1360 C C . ASP A 1 98 ? -3.511 -10.352 -6.529 1.00 36.71 92 ASP A C 1
ATOM 1361 O O . ASP A 1 98 ? -3.753 -11.558 -6.469 1.00 36.50 92 ASP A O 1
ATOM 1370 N N . GLY A 1 99 ? -4.465 -9.433 -6.450 1.00 35.81 93 GLY A N 1
ATOM 1371 C CA . GLY A 1 99 ? -5.857 -9.797 -6.570 1.00 36.04 93 GLY A CA 1
ATOM 1372 C C . GLY A 1 99 ? -6.125 -9.967 -5.107 1.00 38.61 93 GLY A C 1
ATOM 1373 O O . GLY A 1 99 ? -5.205 -10.044 -4.320 1.00 37.61 93 GLY A O 1
ATOM 1377 N N . GLN A 1 100 ? -7.372 -10.062 -4.706 1.00 40.43 94 GLN A N 1
ATOM 1378 C CA . GLN A 1 100 ? -7.657 -10.445 -3.330 1.00 41.06 94 GLN A CA 1
ATOM 1379 C C . GLN A 1 100 ? -8.510 -11.736 -3.337 1.00 38.75 94 GLN A C 1
ATOM 1380 O O . GLN A 1 100 ? -9.412 -11.833 -4.160 1.00 36.56 94 GLN A O 1
ATOM 1394 N N . PRO A 1 101 ? -8.215 -12.743 -2.454 1.00 36.30 95 PRO A N 1
ATOM 1395 C CA . PRO A 1 101 ? -8.896 -14.055 -2.670 1.00 35.11 95 PRO A CA 1
ATOM 1396 C C . PRO A 1 101 ? -10.391 -14.104 -2.280 1.00 32.79 95 PRO A C 1
ATOM 1397 O O . PRO A 1 101 ? -10.817 -13.474 -1.337 1.00 33.60 95 PRO A O 1
ATOM 1408 N N . HIS A 1 102 ? -11.166 -14.872 -3.028 1.00 32.07 96 HIS A N 1
ATOM 1409 C CA . HIS A 1 102 ? -12.615 -14.991 -2.911 1.00 30.44 96 HIS A CA 1
ATOM 1410 C C . HIS A 1 102 ? -12.980 -16.391 -3.379 1.00 33.53 96 HIS A C 1
ATOM 1411 O O . HIS A 1 102 ? -12.181 -17.085 -4.009 1.00 33.82 96 HIS A O 1
ATOM 1424 N N . GLY A 1 103 ? -14.162 -16.854 -3.042 1.00 36.03 97 GLY A N 1
ATOM 1425 C CA . GLY A 1 103 ? -14.589 -18.194 -3.457 1.00 38.48 97 GLY A CA 1
ATOM 1426 C C . GLY A 1 103 ? -15.126 -18.201 -4.880 1.00 39.75 97 GLY A C 1
ATOM 1427 O O . GLY A 1 103 ? -16.340 -18.130 -5.123 1.00 40.85 97 GLY A O 1
ATOM 1431 N N . ARG A 1 104 ? -14.206 -18.321 -5.825 1.00 40.74 98 ARG A N 1
ATOM 1432 C CA . ARG A 1 104 ? -14.497 -18.116 -7.223 1.00 42.26 98 ARG A CA 1
ATOM 1433 C C . ARG A 1 104 ? -15.200 -19.288 -7.839 1.00 44.60 98 ARG A C 1
ATOM 1434 O O . ARG A 1 104 ? -15.702 -19.179 -8.920 1.00 45.01 98 ARG A O 1
ATOM 1455 N N . GLU A 1 105 ? -15.223 -20.421 -7.154 1.00 46.06 99 GLU A N 1
ATOM 1456 C CA . GLU A 1 105 ? -15.822 -21.635 -7.684 1.00 48.23 99 GLU A CA 1
ATOM 1457 C C . GLU A 1 105 ? -17.014 -22.063 -6.860 1.00 45.74 99 GLU A C 1
ATOM 1458 O O . GLU A 1 105 ? -17.428 -23.199 -6.906 1.00 47.00 99 GLU A O 1
ATOM 1470 N N . GLY A 1 106 ? -17.598 -21.126 -6.139 1.00 44.09 100 GLY A N 1
ATOM 1471 C CA . GLY A 1 106 ? -18.790 -21.392 -5.398 1.00 42.64 100 GLY A CA 1
ATOM 1472 C C . GLY A 1 106 ? -18.490 -21.880 -3.986 1.00 41.08 100 GLY A C 1
ATOM 1473 O O . GLY A 1 106 ? -19.402 -22.372 -3.297 1.00 42.55 100 GLY A O 1
ATOM 1477 N N . GLN A 1 107 ? -17.242 -21.774 -3.537 1.00 38.32 101 GLN A N 1
ATOM 1478 C CA . GLN A 1 107 ? -16.932 -22.285 -2.204 1.00 37.07 101 GLN A CA 1
ATOM 1479 C C . GLN A 1 107 ? -17.069 -21.218 -1.173 1.00 38.99 101 GLN A C 1
ATOM 1480 O O . GLN A 1 107 ? -17.362 -20.076 -1.439 1.00 37.24 101 GLN A O 1
ATOM 1494 N N . GLN A 1 108 ? -16.926 -21.652 0.052 1.00 42.47 102 GLN A N 1
ATOM 1495 C CA . GLN A 1 108 ? -16.874 -20.783 1.216 1.00 43.25 102 GLN A CA 1
ATOM 1496 C C . GLN A 1 108 ? -15.424 -20.419 1.377 1.00 39.70 102 GLN A C 1
ATOM 1497 O O . GLN A 1 108 ? -14.585 -21.275 1.239 1.00 38.88 102 GLN A O 1
ATOM 1511 N N . GLY A 1 109 ? -15.138 -19.164 1.662 1.00 38.52 103 GLY A N 1
ATOM 1512 C CA . GLY A 1 109 ? -13.790 -18.716 1.936 1.00 37.54 103 GLY A CA 1
ATOM 1513 C C . GLY A 1 109 ? -13.758 -17.978 3.238 1.00 35.31 103 GLY A C 1
ATOM 1514 O O . GLY A 1 109 ? -14.629 -17.183 3.442 1.00 36.28 103 GLY A O 1
ATOM 1518 N N . GLY A 1 110 ? -12.761 -18.216 4.104 1.00 33.87 104 GLY A N 1
ATOM 1519 C CA . GLY A 1 110 ? -12.668 -17.554 5.423 1.00 29.80 104 GLY A CA 1
ATOM 1520 C C . GLY A 1 110 ? -11.276 -17.009 5.509 1.00 30.90 104 GLY A C 1
ATOM 1521 O O . GLY A 1 110 ? -10.287 -17.650 5.073 1.00 29.98 104 GLY A O 1
ATOM 1525 N N . TRP A 1 111 ? -11.176 -15.764 5.941 1.00 32.27 105 TRP A N 1
ATOM 1526 C CA . TRP A 1 111 ? -9.909 -15.241 6.403 1.00 33.17 105 TRP A CA 1
ATOM 1527 C C . TRP A 1 111 ? -9.896 -15.554 7.874 1.00 32.75 105 TRP A C 1
ATOM 1528 O O . TRP A 1 111 ? -10.740 -15.044 8.606 1.00 32.58 105 TRP A O 1
ATOM 1549 N N . VAL A 1 112 ? -8.970 -16.404 8.289 1.00 32.53 106 VAL A N 1
ATOM 1550 C CA . VAL A 1 112 ? -9.007 -16.931 9.644 1.00 33.43 106 VAL A CA 1
ATOM 1551 C C . VAL A 1 112 ? -7.680 -16.716 10.344 1.00 36.93 106 VAL A C 1
ATOM 1552 O O . VAL A 1 112 ? -6.605 -17.190 9.945 1.00 34.61 106 VAL A O 1
ATOM 1565 N N . LYS A 1 113 ? -7.833 -16.016 11.458 1.00 40.60 107 LYS A N 1
ATOM 1566 C CA . LYS A 1 113 ? -6.769 -15.838 12.410 1.00 44.68 107 LYS A CA 1
ATOM 1567 C C . LYS A 1 113 ? -6.055 -17.189 12.702 1.00 47.22 107 LYS A C 1
ATOM 1568 O O . LYS A 1 113 ? -6.693 -18.208 12.982 1.00 46.64 107 LYS A O 1
ATOM 1587 N N . ILE A 1 114 ? -4.742 -17.191 12.584 1.00 47.22 108 ILE A N 1
ATOM 1588 C CA . ILE A 1 114 ? -3.917 -18.375 12.857 1.00 48.34 108 ILE A CA 1
ATOM 1589 C C . ILE A 1 114 ? -4.138 -18.971 14.265 1.00 45.24 108 ILE A C 1
ATOM 1590 O O . ILE A 1 114 ? -4.148 -20.184 14.472 1.00 47.41 108 ILE A O 1
ATOM 1606 N N . ALA A 1 115 ? -4.234 -18.066 15.223 1.00 41.71 109 ALA A N 1
ATOM 1607 C CA . ALA A 1 115 ? -4.755 -18.322 16.532 1.00 39.78 109 ALA A CA 1
ATOM 1608 C C . ALA A 1 115 ? -5.936 -19.212 16.507 1.00 38.66 109 ALA A C 1
ATOM 1609 O O . ALA A 1 115 ? -6.160 -19.983 17.444 1.00 40.29 109 ALA A O 1
ATOM 1616 N N . ASP A 1 116 ? -6.804 -18.985 15.529 1.00 38.49 110 ASP A N 1
ATOM 1617 C CA . ASP A 1 116 ? -8.153 -19.536 15.567 1.00 42.79 110 ASP A CA 1
ATOM 1618 C C . ASP A 1 116 ? -8.229 -20.791 14.671 1.00 45.02 110 ASP A C 1
ATOM 1619 O O . ASP A 1 116 ? -9.292 -21.414 14.557 1.00 46.95 110 ASP A O 1
ATOM 1628 N N . LEU A 1 117 ? -7.125 -21.182 14.041 1.00 48.07 111 LEU A N 1
ATOM 1629 C CA . LEU A 1 117 ? -7.203 -22.197 12.979 1.00 51.60 111 LEU A CA 1
ATOM 1630 C C . LEU A 1 117 ? -7.639 -23.507 13.553 1.00 51.95 111 LEU A C 1
ATOM 1631 O O . LEU A 1 117 ? -8.400 -24.228 12.929 1.00 54.06 111 LEU A O 1
ATOM 1647 N N . ALA A 1 118 ? -7.107 -23.813 14.726 1.00 51.46 112 ALA A N 1
ATOM 1648 C CA . ALA A 1 118 ? -7.528 -24.922 15.547 1.00 51.09 112 ALA A CA 1
ATOM 1649 C C . ALA A 1 118 ? -9.079 -25.026 15.595 1.00 40.70 112 ALA A C 1
ATOM 1650 O O . ALA A 1 118 ? -9.601 -26.105 15.828 1.00 40.14 112 ALA A O 1
ATOM 1657 N N . ASN A 1 119 ? -9.818 -23.911 15.400 1.00 40.61 113 ASN A N 1
ATOM 1658 C CA . ASN A 1 119 ? -11.265 -23.869 15.707 1.00 41.20 113 ASN A CA 1
ATOM 1659 C C . ASN A 1 119 ? -12.034 -24.612 14.608 1.00 42.20 113 ASN A C 1
ATOM 1660 O O . ASN A 1 119 ? -13.182 -24.926 14.818 1.00 44.30 113 ASN A O 1
ATOM 1671 N N . TYR A 1 120 ? -11.427 -24.887 13.441 1.00 42.29 114 TYR A N 1
ATOM 1672 C CA . TYR A 1 120 ? -12.134 -25.404 12.243 1.00 41.73 114 TYR A CA 1
ATOM 1673 C C . TYR A 1 120 ? -11.812 -26.841 11.956 1.00 44.44 114 TYR A C 1
ATOM 1674 O O . TYR A 1 120 ? -10.766 -27.317 12.305 1.00 45.20 114 TYR A O 1
ATOM 1692 N N . ARG A 1 121 ? -12.747 -27.516 11.314 1.00 46.18 115 ARG A N 1
ATOM 1693 C CA . ARG A 1 121 ? -12.647 -28.929 10.944 1.00 48.83 115 ARG A CA 1
ATOM 1694 C C . ARG A 1 121 ? -11.923 -29.070 9.637 1.00 47.41 115 ARG A C 1
ATOM 1695 O O . ARG A 1 121 ? -12.339 -28.491 8.659 1.00 46.19 115 ARG A O 1
ATOM 1716 N N . PHE A 1 122 ? -10.874 -29.870 9.646 1.00 46.49 116 PHE A N 1
ATOM 1717 C CA . PHE A 1 122 ? -10.070 -30.132 8.503 1.00 44.91 116 PHE A CA 1
ATOM 1718 C C . PHE A 1 122 ? -10.037 -31.641 8.319 1.00 43.52 116 PHE A C 1
ATOM 1719 O O . PHE A 1 122 ? -10.086 -32.381 9.283 1.00 45.46 116 PHE A O 1
ATOM 1736 N N . PRO A 1 123 ? -9.923 -32.113 7.077 1.00 41.41 117 PRO A N 1
ATOM 1737 C CA . PRO A 1 123 ? -9.719 -33.563 6.869 1.00 41.02 117 PRO A CA 1
ATOM 1738 C C . PRO A 1 123 ? -8.435 -34.006 7.518 1.00 40.56 117 PRO A C 1
ATOM 1739 O O . PRO A 1 123 ? -7.584 -33.159 7.695 1.00 39.07 117 PRO A O 1
ATOM 1750 N N . GLU A 1 124 ? -8.262 -35.272 7.847 1.00 43.26 118 GLU A N 1
ATOM 1751 C CA . GLU A 1 124 ? -7.057 -35.640 8.575 1.00 46.70 118 GLU A CA 1
ATOM 1752 C C . GLU A 1 124 ? -5.808 -35.302 7.750 1.00 50.46 118 GLU A C 1
ATOM 1753 O O . GLU A 1 124 ? -4.777 -34.957 8.310 1.00 49.14 118 GLU A O 1
ATOM 1765 N N . ALA A 1 125 ? -5.902 -35.364 6.425 1.00 52.90 119 ALA A N 1
ATOM 1766 C CA . ALA A 1 125 ? -4.732 -35.126 5.592 1.00 56.05 119 ALA A CA 1
ATOM 1767 C C . ALA A 1 125 ? -4.050 -33.785 5.948 1.00 54.42 119 ALA A C 1
ATOM 1768 O O . ALA A 1 125 ? -2.838 -33.722 6.088 1.00 57.52 119 ALA A O 1
ATOM 1775 N N . ASN A 1 126 ? -4.838 -32.751 6.170 1.00 51.88 120 ASN A N 1
ATOM 1776 C CA . ASN A 1 126 ? -4.323 -31.431 6.458 1.00 48.91 120 ASN A CA 1
ATOM 1777 C C . ASN A 1 126 ? -3.915 -31.170 7.916 1.00 47.63 120 ASN A C 1
ATOM 1778 O O . ASN A 1 126 ? -3.337 -30.150 8.206 1.00 45.94 120 ASN A O 1
ATOM 1789 N N . ASP A 1 127 ? -4.231 -32.069 8.834 1.00 48.17 121 ASP A N 1
ATOM 1790 C CA . ASP A 1 127 ? -4.001 -31.783 10.246 1.00 47.87 121 ASP A CA 1
ATOM 1791 C C . ASP A 1 127 ? -2.545 -31.447 10.515 1.00 47.32 121 ASP A C 1
ATOM 1792 O O . ASP A 1 127 ? -2.267 -30.402 11.067 1.00 46.67 121 ASP A O 1
ATOM 1801 N N . PRO A 1 128 ? -1.615 -32.321 10.114 1.00 47.50 122 PRO A N 1
ATOM 1802 C CA . PRO A 1 128 ? -0.214 -31.946 10.367 1.00 46.02 122 PRO A CA 1
ATOM 1803 C C . PRO A 1 128 ? 0.198 -30.618 9.724 1.00 43.33 122 PRO A C 1
ATOM 1804 O O . PRO A 1 128 ? 1.084 -29.951 10.278 1.00 43.58 122 PRO A O 1
ATOM 1815 N N . VAL A 1 129 ? -0.447 -30.210 8.624 1.00 41.49 123 VAL A N 1
ATOM 1816 C CA . VAL A 1 129 ? -0.103 -28.944 8.033 1.00 38.70 123 VAL A CA 1
ATOM 1817 C C . VAL A 1 129 ? -0.708 -27.825 8.861 1.00 38.31 123 VAL A C 1
ATOM 1818 O O . VAL A 1 129 ? -0.073 -26.795 9.028 1.00 35.73 123 VAL A O 1
ATOM 1831 N N . VAL A 1 130 ? -1.923 -28.011 9.374 1.00 39.22 124 VAL A N 1
ATOM 1832 C CA . VAL A 1 130 ? -2.592 -27.003 10.223 1.00 41.35 124 VAL A CA 1
ATOM 1833 C C . VAL A 1 130 ? -1.727 -26.756 11.423 1.00 42.40 124 VAL A C 1
ATOM 1834 O O . VAL A 1 130 ? -1.569 -25.649 11.873 1.00 43.52 124 VAL A O 1
ATOM 1847 N N . LYS A 1 131 ? -1.145 -27.819 11.942 1.00 46.29 125 LYS A N 1
ATOM 1848 C CA . LYS A 1 131 ? -0.404 -27.710 13.180 1.00 51.17 125 LYS A CA 1
ATOM 1849 C C . LYS A 1 131 ? 0.921 -27.054 12.870 1.00 51.23 125 LYS A C 1
ATOM 1850 O O . LYS A 1 131 ? 1.362 -26.227 13.653 1.00 49.32 125 LYS A O 1
ATOM 1869 N N . GLN A 1 132 ? 1.503 -27.339 11.698 1.00 52.18 126 GLN A N 1
ATOM 1870 C CA . GLN A 1 132 ? 2.776 -26.734 11.319 1.00 55.39 126 GLN A CA 1
ATOM 1871 C C . GLN A 1 132 ? 2.625 -25.244 11.139 1.00 52.60 126 GLN A C 1
ATOM 1872 O O . GLN A 1 132 ? 3.504 -24.519 11.525 1.00 54.33 126 GLN A O 1
ATOM 1886 N N . VAL A 1 133 ? 1.507 -24.794 10.553 1.00 48.89 127 VAL A N 1
ATOM 1887 C CA . VAL A 1 133 ? 1.247 -23.377 10.413 1.00 43.17 127 VAL A CA 1
ATOM 1888 C C . VAL A 1 133 ? 1.173 -22.738 11.806 1.00 41.79 127 VAL A C 1
ATOM 1889 O O . VAL A 1 133 ? 1.735 -21.686 12.071 1.00 41.27 127 VAL A O 1
ATOM 1902 N N . ILE A 1 134 ? 0.486 -23.416 12.701 1.00 43.09 128 ILE A N 1
ATOM 1903 C CA . ILE A 1 134 ? 0.201 -22.883 14.015 1.00 45.55 128 ILE A CA 1
ATOM 1904 C C . ILE A 1 134 ? 1.556 -22.824 14.753 1.00 48.07 128 ILE A C 1
ATOM 1905 O O . ILE A 1 134 ? 1.921 -21.805 15.319 1.00 49.12 128 ILE A O 1
ATOM 1921 N N . ALA A 1 135 ? 2.333 -23.894 14.680 1.00 52.11 129 ALA A N 1
ATOM 1922 C CA . ALA A 1 135 ? 3.629 -23.934 15.341 1.00 55.42 129 ALA A CA 1
ATOM 1923 C C . ALA A 1 135 ? 4.545 -22.847 14.790 1.00 59.19 129 ALA A C 1
ATOM 1924 O O . ALA A 1 135 ? 5.183 -22.152 15.564 1.00 58.43 129 ALA A O 1
ATOM 1931 N N . GLN A 1 136 ? 4.606 -22.688 13.470 1.00 61.19 130 GLN A N 1
ATOM 1932 C CA . GLN A 1 136 ? 5.330 -21.578 12.865 1.00 65.62 130 GLN A CA 1
ATOM 1933 C C . GLN A 1 136 ? 4.623 -20.228 13.031 1.00 72.60 130 GLN A C 1
ATOM 1934 O O . GLN A 1 136 ? 4.702 -19.411 12.120 1.00 72.73 130 GLN A O 1
ATOM 1948 N N . PHE A 1 137 ? 3.990 -19.988 14.195 1.00 77.73 131 PHE A N 1
ATOM 1949 C CA . PHE A 1 137 ? 2.939 -18.959 14.425 1.00 81.88 131 PHE A CA 1
ATOM 1950 C C . PHE A 1 137 ? 2.520 -18.272 13.148 1.00 81.69 131 PHE A C 1
ATOM 1951 O O . PHE A 1 137 ? 2.456 -17.048 13.116 1.00 82.29 131 PHE A O 1
ATOM 1968 N N . MET B 1 7 ? 34.239 -15.987 -4.807 1.00 85.23 1 MET B N 1
ATOM 1969 C CA . MET B 1 7 ? 34.486 -14.631 -4.254 1.00 86.15 1 MET B CA 1
ATOM 1970 C C . MET B 1 7 ? 34.476 -13.651 -5.411 1.00 86.58 1 MET B C 1
ATOM 1971 O O . MET B 1 7 ? 35.465 -12.959 -5.698 0.53 87.08 1 MET B O 1
ATOM 1987 N N . LYS B 1 8 ? 33.332 -13.613 -6.084 1.00 85.86 2 LYS B N 1
ATOM 1988 C CA . LYS B 1 8 ? 33.062 -12.563 -7.051 1.00 85.15 2 LYS B CA 1
ATOM 1989 C C . LYS B 1 8 ? 32.818 -11.224 -6.329 1.00 85.61 2 LYS B C 1
ATOM 1990 O O . LYS B 1 8 ? 33.387 -10.210 -6.746 1.00 87.66 2 LYS B O 1
ATOM 2009 N N . ARG B 1 9 ? 31.939 -11.195 -5.308 1.00 84.86 3 ARG B N 1
ATOM 2010 C CA . ARG B 1 9 ? 31.673 -9.950 -4.534 1.00 83.95 3 ARG B CA 1
ATOM 2011 C C . ARG B 1 9 ? 31.299 -10.139 -3.060 1.00 84.38 3 ARG B C 1
ATOM 2012 O O . ARG B 1 9 ? 31.875 -9.486 -2.183 1.00 83.10 3 ARG B O 1
ATOM 2033 N N . ILE B 1 10 ? 30.299 -10.967 -2.790 1.00 83.84 4 ILE B N 1
ATOM 2034 C CA . ILE B 1 10 ? 30.158 -11.490 -1.438 1.00 84.99 4 ILE B CA 1
ATOM 2035 C C . ILE B 1 10 ? 30.081 -13.023 -1.496 1.00 79.74 4 ILE B C 1
ATOM 2036 O O . ILE B 1 10 ? 29.307 -13.631 -2.255 1.00 82.76 4 ILE B O 1
ATOM 2052 N N . HIS B 1 11 ? 30.912 -13.627 -0.663 1.00 74.29 5 HIS B N 1
ATOM 2053 C CA . HIS B 1 11 ? 31.241 -15.020 -0.768 1.00 66.43 5 HIS B CA 1
ATOM 2054 C C . HIS B 1 11 ? 31.097 -15.614 0.594 1.00 62.70 5 HIS B C 1
ATOM 2055 O O . HIS B 1 11 ? 31.886 -15.325 1.482 1.00 63.06 5 HIS B O 1
ATOM 2068 N N . ILE B 1 12 ? 30.078 -16.442 0.746 1.00 59.75 6 ILE B N 1
ATOM 2069 C CA . ILE B 1 12 ? 29.744 -17.038 2.018 1.00 57.96 6 ILE B CA 1
ATOM 2070 C C . ILE B 1 12 ? 30.136 -18.492 1.972 1.00 55.80 6 ILE B C 1
ATOM 2071 O O . ILE B 1 12 ? 29.966 -19.151 0.937 1.00 55.18 6 ILE B O 1
ATOM 2087 N N . VAL B 1 13 ? 30.682 -18.988 3.074 1.00 53.76 7 VAL B N 1
ATOM 2088 C CA . VAL B 1 13 ? 30.879 -20.415 3.199 1.00 52.12 7 VAL B CA 1
ATOM 2089 C C . VAL B 1 13 ? 30.057 -20.998 4.336 1.00 51.76 7 VAL B C 1
ATOM 2090 O O . VAL B 1 13 ? 29.620 -20.290 5.258 1.00 51.78 7 VAL B O 1
ATOM 2103 N N . ALA B 1 14 ? 29.841 -22.303 4.261 1.00 51.57 8 ALA B N 1
ATOM 2104 C CA . ALA B 1 14 ? 28.889 -22.942 5.153 1.00 51.96 8 ALA B CA 1
ATOM 2105 C C . ALA B 1 14 ? 29.131 -24.441 5.262 1.00 52.55 8 ALA B C 1
ATOM 2106 O O . ALA B 1 14 ? 29.644 -25.046 4.346 1.00 49.57 8 ALA B O 1
ATOM 2113 N N . GLY B 1 15 ? 28.715 -25.010 6.399 1.00 55.24 9 GLY B N 1
ATOM 2114 C CA . GLY B 1 15 ? 29.085 -26.352 6.795 1.00 57.30 9 GLY B CA 1
ATOM 2115 C C . GLY B 1 15 ? 27.930 -27.232 7.160 1.00 58.01 9 GLY B C 1
ATOM 2116 O O . GLY B 1 15 ? 27.198 -26.963 8.086 1.00 58.45 9 GLY B O 1
ATOM 2120 N N . ILE B 1 16 ? 27.795 -28.317 6.420 1.00 58.17 10 ILE B N 1
ATOM 2121 C CA . ILE B 1 16 ? 27.021 -29.464 6.883 1.00 57.79 10 ILE B CA 1
ATOM 2122 C C . ILE B 1 16 ? 27.878 -30.273 7.797 1.00 53.76 10 ILE B C 1
ATOM 2123 O O . ILE B 1 16 ? 28.728 -31.017 7.323 1.00 54.02 10 ILE B O 1
ATOM 2139 N N . ILE B 1 17 ? 27.646 -30.101 9.094 1.00 52.98 11 ILE B N 1
ATOM 2140 C CA . ILE B 1 17 ? 28.533 -30.626 10.122 1.00 51.15 11 ILE B CA 1
ATOM 2141 C C . ILE B 1 17 ? 27.992 -31.952 10.556 1.00 54.28 11 ILE B C 1
ATOM 2142 O O . ILE B 1 17 ? 26.936 -32.042 11.139 1.00 52.39 11 ILE B O 1
ATOM 2158 N N . PHE B 1 18 ? 28.769 -32.970 10.254 1.00 57.43 12 PHE B N 1
ATOM 2159 C CA . PHE B 1 18 ? 28.375 -34.368 10.353 1.00 62.22 12 PHE B CA 1
ATOM 2160 C C . PHE B 1 18 ? 28.992 -35.024 11.565 1.00 62.79 12 PHE B C 1
ATOM 2161 O O . PHE B 1 18 ? 30.115 -34.736 11.896 1.00 65.36 12 PHE B O 1
ATOM 2178 N N . ASN B 1 19 ? 28.259 -35.938 12.179 1.00 66.03 13 ASN B N 1
ATOM 2179 C CA . ASN B 1 19 ? 28.809 -36.807 13.214 1.00 68.33 13 ASN B CA 1
ATOM 2180 C C . ASN B 1 19 ? 29.354 -38.136 12.701 1.00 82.81 13 ASN B C 1
ATOM 2181 O O . ASN B 1 19 ? 29.180 -38.485 11.552 1.00 77.05 13 ASN B O 1
ATOM 2192 N N . SER B 1 20 ? 30.019 -38.887 13.555 1.00 96.39 14 SER B N 1
ATOM 2193 C CA . SER B 1 20 ? 30.349 -40.258 13.209 1.00 106.20 14 SER B CA 1
ATOM 2194 C C . SER B 1 20 ? 29.162 -41.145 13.606 1.00 101.33 14 SER B C 1
ATOM 2195 O O . SER B 1 20 ? 28.896 -41.272 14.812 1.00 109.20 14 SER B O 1
ATOM 2203 N N . ASP B 1 21 ? 28.425 -41.745 12.660 1.00 93.18 15 ASP B N 1
ATOM 2204 C CA . ASP B 1 21 ? 28.634 -41.648 11.226 1.00 80.33 15 ASP B CA 1
ATOM 2205 C C . ASP B 1 21 ? 27.343 -41.215 10.530 1.00 76.81 15 ASP B C 1
ATOM 2206 O O . ASP B 1 21 ? 26.521 -42.037 10.119 1.00 73.52 15 ASP B O 1
ATOM 2215 N N . GLN B 1 22 ? 27.163 -39.898 10.460 1.00 75.33 16 GLN B N 1
ATOM 2216 C CA . GLN B 1 22 ? 26.329 -39.246 9.459 1.00 75.31 16 GLN B CA 1
ATOM 2217 C C . GLN B 1 22 ? 24.835 -39.530 9.608 1.00 77.32 16 GLN B C 1
ATOM 2218 O O . GLN B 1 22 ? 24.059 -39.349 8.658 1.00 76.78 16 GLN B O 1
ATOM 2232 N N . SER B 1 23 ? 24.445 -39.954 10.809 1.00 78.78 17 SER B N 1
ATOM 2233 C CA . SER B 1 23 ? 23.039 -39.981 11.239 1.00 79.38 17 SER B CA 1
ATOM 2234 C C . SER B 1 23 ? 22.534 -38.558 11.444 1.00 78.90 17 SER B C 1
ATOM 2235 O O . SER B 1 23 ? 21.378 -38.267 11.156 1.00 77.91 17 SER B O 1
ATOM 2243 N N . GLU B 1 24 ? 23.405 -37.687 11.974 1.00 78.43 18 GLU B N 1
ATOM 2244 C CA . GLU B 1 24 ? 22.985 -36.386 12.535 1.00 76.99 18 GLU B CA 1
ATOM 2245 C C . GLU B 1 24 ? 23.853 -35.207 12.065 1.00 72.54 18 GLU B C 1
ATOM 2246 O O . GLU B 1 24 ? 25.009 -35.391 11.692 1.00 73.23 18 GLU B O 1
ATOM 2258 N N . ILE B 1 25 ? 23.284 -34.002 12.088 1.00 67.56 19 ILE B N 1
ATOM 2259 C CA . ILE B 1 25 ? 23.998 -32.782 11.672 1.00 62.79 19 ILE B CA 1
ATOM 2260 C C . ILE B 1 25 ? 23.849 -31.676 12.683 1.00 59.57 19 ILE B C 1
ATOM 2261 O O . ILE B 1 25 ? 22.804 -31.553 13.326 1.00 58.33 19 ILE B O 1
ATOM 2277 N N . PHE B 1 26 ? 24.875 -30.834 12.775 1.00 57.85 20 PHE B N 1
ATOM 2278 C CA . PHE B 1 26 ? 24.844 -29.751 13.743 1.00 57.18 20 PHE B CA 1
ATOM 2279 C C . PHE B 1 26 ? 24.539 -28.370 13.149 1.00 54.53 20 PHE B C 1
ATOM 2280 O O . PHE B 1 26 ? 25.335 -27.800 12.435 1.00 54.46 20 PHE B O 1
ATOM 2297 N N . ILE B 1 27 ? 23.406 -27.850 13.593 1.00 55.91 21 ILE B N 1
ATOM 2298 C CA . ILE B 1 27 ? 22.723 -26.650 13.138 1.00 60.71 21 ILE B CA 1
ATOM 2299 C C . ILE B 1 27 ? 22.616 -25.626 14.254 1.00 59.21 21 ILE B C 1
ATOM 2300 O O . ILE B 1 27 ? 22.553 -26.005 15.415 1.00 56.47 21 ILE B O 1
ATOM 2316 N N . THR B 1 28 ? 22.543 -24.344 13.907 1.00 60.05 22 THR B N 1
ATOM 2317 C CA . THR B 1 28 ? 22.476 -23.276 14.894 1.00 63.86 22 THR B CA 1
ATOM 2318 C C . THR B 1 28 ? 21.397 -22.245 14.562 1.00 65.76 22 THR B C 1
ATOM 2319 O O . THR B 1 28 ? 20.908 -22.187 13.434 1.00 65.37 22 THR B O 1
ATOM 2330 N N . LYS B 1 29 ? 21.020 -21.448 15.560 1.00 68.30 23 LYS B N 1
ATOM 2331 C CA . LYS B 1 29 ? 20.043 -20.377 15.380 1.00 70.48 23 LYS B CA 1
ATOM 2332 C C . LYS B 1 29 ? 20.493 -19.103 16.094 1.00 71.91 23 LYS B C 1
ATOM 2333 O O . LYS B 1 29 ? 20.943 -19.150 17.247 1.00 73.74 23 LYS B O 1
ATOM 2352 N N . PHE B 1 39 ? 15.578 -18.405 12.347 1.00 76.57 33 PHE B N 1
ATOM 2353 C CA . PHE B 1 39 ? 15.982 -19.363 11.318 1.00 75.62 33 PHE B CA 1
ATOM 2354 C C . PHE B 1 39 ? 17.173 -20.238 11.747 1.00 70.03 33 PHE B C 1
ATOM 2355 O O . PHE B 1 39 ? 18.149 -19.748 12.317 1.00 71.37 33 PHE B O 1
ATOM 2371 N N . TRP B 1 40 ? 17.076 -21.535 11.471 1.00 66.72 34 TRP B N 1
ATOM 2372 C CA . TRP B 1 40 ? 18.197 -22.437 11.680 1.00 62.90 34 TRP B CA 1
ATOM 2373 C C . TRP B 1 40 ? 19.106 -22.362 10.506 1.00 65.46 34 TRP B C 1
ATOM 2374 O O . TRP B 1 40 ? 18.692 -21.906 9.441 1.00 63.64 34 TRP B O 1
ATOM 2395 N N . GLU B 1 41 ? 20.349 -22.793 10.646 1.00 66.34 35 GLU B N 1
ATOM 2396 C CA . GLU B 1 41 ? 21.214 -22.773 9.463 1.00 68.27 35 GLU B CA 1
ATOM 2397 C C . GLU B 1 41 ? 22.438 -23.642 9.650 1.00 67.21 35 GLU B C 1
ATOM 2398 O O . GLU B 1 41 ? 22.766 -24.022 10.772 1.00 68.79 35 GLU B O 1
ATOM 2410 N N . PHE B 1 42 ? 23.068 -23.993 8.536 1.00 65.09 36 PHE B N 1
ATOM 2411 C CA . PHE B 1 42 ? 24.391 -24.606 8.559 1.00 61.20 36 PHE B CA 1
ATOM 2412 C C . PHE B 1 42 ? 25.455 -23.529 8.889 1.00 57.03 36 PHE B C 1
ATOM 2413 O O . PHE B 1 42 ? 25.596 -22.543 8.144 1.00 56.05 36 PHE B O 1
ATOM 2430 N N . PRO B 1 43 ? 26.197 -23.697 10.002 1.00 53.23 37 PRO B N 1
ATOM 2431 C CA . PRO B 1 43 ? 27.050 -22.597 10.456 1.00 52.97 37 PRO B CA 1
ATOM 2432 C C . PRO B 1 43 ? 28.028 -22.106 9.365 1.00 57.41 37 PRO B C 1
ATOM 2433 O O . PRO B 1 43 ? 28.633 -22.925 8.654 1.00 54.30 37 PRO B O 1
ATOM 2444 N N . GLY B 1 44 ? 28.163 -20.786 9.235 1.00 60.33 38 GLY B N 1
ATOM 2445 C CA . GLY B 1 44 ? 28.896 -20.206 8.136 1.00 64.45 38 GLY B CA 1
ATOM 2446 C C . GLY B 1 44 ? 29.500 -18.846 8.410 1.00 67.93 38 GLY B C 1
ATOM 2447 O O . GLY B 1 44 ? 29.624 -18.418 9.563 1.00 68.37 38 GLY B O 1
ATOM 2451 N N . GLY B 1 45 ? 29.903 -18.181 7.323 1.00 68.13 39 GLY B N 1
ATOM 2452 C CA . GLY B 1 45 ? 30.551 -16.877 7.384 1.00 68.41 39 GLY B CA 1
ATOM 2453 C C . GLY B 1 45 ? 31.076 -16.393 6.047 1.00 64.06 39 GLY B C 1
ATOM 2454 O O . GLY B 1 45 ? 31.229 -17.157 5.089 1.00 67.08 39 GLY B O 1
ATOM 2458 N N . LYS B 1 46 ? 31.361 -15.105 5.973 1.00 61.05 40 LYS B N 1
ATOM 2459 C CA . LYS B 1 46 ? 31.882 -14.536 4.750 1.00 55.79 40 LYS B CA 1
ATOM 2460 C C . LYS B 1 46 ? 33.335 -14.921 4.625 1.00 54.75 40 LYS B C 1
ATOM 2461 O O . LYS B 1 46 ? 34.015 -15.093 5.638 1.00 52.69 40 LYS B O 1
ATOM 2480 N N . VAL B 1 47 ? 33.792 -15.068 3.387 1.00 54.02 41 VAL B N 1
ATOM 2481 C CA . VAL B 1 47 ? 35.195 -15.293 3.121 1.00 57.08 41 VAL B CA 1
ATOM 2482 C C . VAL B 1 47 ? 35.930 -13.944 3.036 1.00 58.99 41 VAL B C 1
ATOM 2483 O O . VAL B 1 47 ? 35.629 -13.126 2.213 1.00 58.79 41 VAL B O 1
ATOM 2496 N N . GLU B 1 48 ? 36.889 -13.713 3.905 1.00 61.33 42 GLU B N 1
ATOM 2497 C CA . GLU B 1 48 ? 37.528 -12.412 3.953 1.00 64.67 42 GLU B CA 1
ATOM 2498 C C . GLU B 1 48 ? 38.705 -12.284 2.976 1.00 65.09 42 GLU B C 1
ATOM 2499 O O . GLU B 1 48 ? 39.221 -13.285 2.442 1.00 64.83 42 GLU B O 1
ATOM 2511 N N . ALA B 1 49 ? 39.114 -11.041 2.738 1.00 65.73 43 ALA B N 1
ATOM 2512 C CA . ALA B 1 49 ? 40.169 -10.755 1.770 1.00 65.23 43 ALA B CA 1
ATOM 2513 C C . ALA B 1 49 ? 41.433 -11.491 2.166 1.00 63.07 43 ALA B C 1
ATOM 2514 O O . ALA B 1 49 ? 41.865 -11.420 3.299 1.00 64.69 43 ALA B O 1
ATOM 2521 N N . GLY B 1 50 ? 41.995 -12.225 1.225 1.00 60.93 44 GLY B N 1
ATOM 2522 C CA . GLY B 1 50 ? 43.180 -13.019 1.484 1.00 59.53 44 GLY B CA 1
ATOM 2523 C C . GLY B 1 50 ? 42.970 -14.515 1.719 1.00 56.88 44 GLY B C 1
ATOM 2524 O O . GLY B 1 50 ? 43.923 -15.278 1.611 1.00 56.71 44 GLY B O 1
ATOM 2528 N N . GLU B 1 51 ? 41.738 -14.918 2.028 1.00 56.49 45 GLU B N 1
ATOM 2529 C CA . GLU B 1 51 ? 41.387 -16.305 2.382 1.00 56.01 45 GLU B CA 1
ATOM 2530 C C . GLU B 1 51 ? 40.849 -17.182 1.263 1.00 55.45 45 GLU B C 1
ATOM 2531 O O . GLU B 1 51 ? 40.001 -16.762 0.470 1.00 53.68 45 GLU B O 1
ATOM 2543 N N . SER B 1 52 ? 41.267 -18.440 1.272 1.00 57.47 46 SER B N 1
ATOM 2544 C CA . SER B 1 52 ? 40.551 -19.463 0.550 1.00 59.21 46 SER B CA 1
ATOM 2545 C C . SER B 1 52 ? 39.219 -19.695 1.267 1.00 62.47 46 SER B C 1
ATOM 2546 O O . SER B 1 52 ? 39.104 -19.450 2.475 1.00 62.02 46 SER B O 1
ATOM 2554 N N . ARG B 1 53 ? 38.239 -20.160 0.502 1.00 63.72 47 ARG B N 1
ATOM 2555 C CA . ARG B 1 53 ? 36.964 -20.621 1.031 1.00 66.89 47 ARG B CA 1
ATOM 2556 C C . ARG B 1 53 ? 37.158 -21.664 2.135 1.00 63.49 47 ARG B C 1
ATOM 2557 O O . ARG B 1 53 ? 36.530 -21.589 3.190 1.00 65.99 47 ARG B O 1
ATOM 2578 N N A GLU B 1 54 ? 38.046 -22.606 1.868 0.55 63.19 48 GLU B N 1
ATOM 2579 N N B GLU B 1 54 ? 38.034 -22.638 1.890 0.45 63.20 48 GLU B N 1
ATOM 2580 C CA A GLU B 1 54 ? 38.369 -23.656 2.802 0.55 62.35 48 GLU B CA 1
ATOM 2581 C CA B GLU B 1 54 ? 38.343 -23.651 2.894 0.45 63.67 48 GLU B CA 1
ATOM 2582 C C A GLU B 1 54 ? 38.861 -23.088 4.150 0.55 63.94 48 GLU B C 1
ATOM 2583 C C B GLU B 1 54 ? 38.806 -23.015 4.191 0.45 63.94 48 GLU B C 1
ATOM 2584 O O A GLU B 1 54 ? 38.345 -23.454 5.212 0.55 64.00 48 GLU B O 1
ATOM 2585 O O B GLU B 1 54 ? 38.242 -23.273 5.258 0.45 64.02 48 GLU B O 1
ATOM 2608 N N . GLN B 1 55 ? 39.848 -22.196 4.110 1.00 65.07 49 GLN B N 1
ATOM 2609 C CA . GLN B 1 55 ? 40.440 -21.665 5.336 1.00 68.03 49 GLN B CA 1
ATOM 2610 C C . GLN B 1 55 ? 39.468 -20.730 6.032 1.00 67.38 49 GLN B C 1
ATOM 2611 O O . GLN B 1 55 ? 39.467 -20.663 7.250 1.00 64.70 49 GLN B O 1
ATOM 2625 N N . ALA B 1 56 ? 38.631 -20.037 5.264 1.00 65.80 50 ALA B N 1
ATOM 2626 C CA . ALA B 1 56 ? 37.585 -19.183 5.841 1.00 66.47 50 ALA B CA 1
ATOM 2627 C C . ALA B 1 56 ? 36.582 -20.016 6.625 1.00 63.71 50 ALA B C 1
ATOM 2628 O O . ALA B 1 56 ? 36.113 -19.587 7.675 1.00 66.09 50 ALA B O 1
ATOM 2635 N N . MET B 1 57 ? 36.271 -21.205 6.119 1.00 60.18 51 MET B N 1
ATOM 2636 C CA . MET B 1 57 ? 35.408 -22.126 6.826 1.00 56.75 51 MET B CA 1
ATOM 2637 C C . MET B 1 57 ? 36.052 -22.605 8.121 1.00 56.65 51 MET B C 1
ATOM 2638 O O . MET B 1 57 ? 35.475 -22.560 9.228 1.00 56.98 51 MET B O 1
ATOM 2652 N N . VAL B 1 58 ? 37.262 -23.082 7.972 1.00 56.86 52 VAL B N 1
ATOM 2653 C CA . VAL B 1 58 ? 37.919 -23.713 9.068 1.00 57.76 52 VAL B CA 1
ATOM 2654 C C . VAL B 1 58 ? 38.073 -22.704 10.159 1.00 59.84 52 VAL B C 1
ATOM 2655 O O . VAL B 1 58 ? 38.089 -23.064 11.318 1.00 59.41 52 VAL B O 1
ATOM 2668 N N . ARG B 1 59 ? 38.115 -21.428 9.780 1.00 60.84 53 ARG B N 1
ATOM 2669 C CA . ARG B 1 59 ? 38.271 -20.354 10.745 1.00 62.23 53 ARG B CA 1
ATOM 2670 C C . ARG B 1 59 ? 36.948 -20.082 11.409 1.00 61.61 53 ARG B C 1
ATOM 2671 O O . ARG B 1 59 ? 36.871 -19.942 12.636 1.00 61.32 53 ARG B O 1
ATOM 2692 N N . GLU B 1 60 ? 35.910 -20.009 10.574 1.00 60.44 54 GLU B N 1
ATOM 2693 C CA . GLU B 1 60 ? 34.558 -19.694 11.015 1.00 59.75 54 GLU B CA 1
ATOM 2694 C C . GLU B 1 60 ? 34.015 -20.710 12.010 1.00 56.95 54 GLU B C 1
ATOM 2695 O O . GLU B 1 60 ? 33.471 -20.331 13.020 1.00 58.30 54 GLU B O 1
ATOM 2707 N N . LEU B 1 61 ? 34.182 -21.999 11.726 1.00 55.05 55 LEU B N 1
ATOM 2708 C CA . LEU B 1 61 ? 33.735 -23.063 12.629 1.00 52.74 55 LEU B CA 1
ATOM 2709 C C . LEU B 1 61 ? 34.462 -23.020 14.004 1.00 70.26 55 LEU B C 1
ATOM 2710 O O . LEU B 1 61 ? 33.811 -23.160 15.044 1.00 70.09 55 LEU B O 1
ATOM 2726 N N . GLU B 1 62 ? 35.778 -22.800 14.045 1.00 70.91 56 GLU B N 1
ATOM 2727 C CA . GLU B 1 62 ? 36.438 -22.565 15.347 1.00 73.29 56 GLU B CA 1
ATOM 2728 C C . GLU B 1 62 ? 35.764 -21.443 16.137 1.00 71.97 56 GLU B C 1
ATOM 2729 O O . GLU B 1 62 ? 35.457 -21.609 17.304 1.00 72.67 56 GLU B O 1
ATOM 2741 N N . GLU B 1 63 ? 35.533 -20.298 15.504 1.00 70.40 57 GLU B N 1
ATOM 2742 C CA . GLU B 1 63 ? 34.904 -19.176 16.205 1.00 69.43 57 GLU B CA 1
ATOM 2743 C C . GLU B 1 63 ? 33.494 -19.512 16.704 1.00 69.00 57 GLU B C 1
ATOM 2744 O O . GLU B 1 63 ? 33.150 -19.251 17.860 1.00 69.36 57 GLU B O 1
ATOM 2756 N N . GLU B 1 64 ? 32.694 -20.119 15.839 1.00 67.73 58 GLU B N 1
ATOM 2757 C CA . GLU B 1 64 ? 31.272 -20.244 16.105 1.00 67.31 58 GLU B CA 1
ATOM 2758 C C . GLU B 1 64 ? 30.835 -21.419 16.974 1.00 66.46 58 GLU B C 1
ATOM 2759 O O . GLU B 1 64 ? 29.917 -21.277 17.774 1.00 67.71 58 GLU B O 1
ATOM 2771 N N . ILE B 1 65 ? 31.463 -22.575 16.777 1.00 65.42 59 ILE B N 1
ATOM 2772 C CA . ILE B 1 65 ? 31.079 -23.823 17.442 1.00 63.75 59 ILE B CA 1
ATOM 2773 C C . ILE B 1 65 ? 32.275 -24.491 18.031 1.00 62.11 59 ILE B C 1
ATOM 2774 O O . ILE B 1 65 ? 32.191 -25.568 18.549 1.00 63.01 59 ILE B O 1
ATOM 2790 N N . GLY B 1 66 ? 33.422 -23.891 17.839 1.00 63.39 60 GLY B N 1
ATOM 2791 C CA . GLY B 1 66 ? 34.624 -24.352 18.483 1.00 65.11 60 GLY B CA 1
ATOM 2792 C C . GLY B 1 66 ? 35.094 -25.730 18.110 1.00 67.73 60 GLY B C 1
ATOM 2793 O O . GLY B 1 66 ? 35.649 -26.405 18.964 1.00 69.44 60 GLY B O 1
ATOM 2797 N N . ILE B 1 67 ? 34.896 -26.163 16.876 1.00 70.69 61 ILE B N 1
ATOM 2798 C CA . ILE B 1 67 ? 35.504 -27.413 16.442 1.00 73.89 61 ILE B CA 1
ATOM 2799 C C . ILE B 1 67 ? 36.673 -26.999 15.592 1.00 78.43 61 ILE B C 1
ATOM 2800 O O . ILE B 1 67 ? 36.730 -25.869 15.141 1.00 75.84 61 ILE B O 1
ATOM 2816 N N . THR B 1 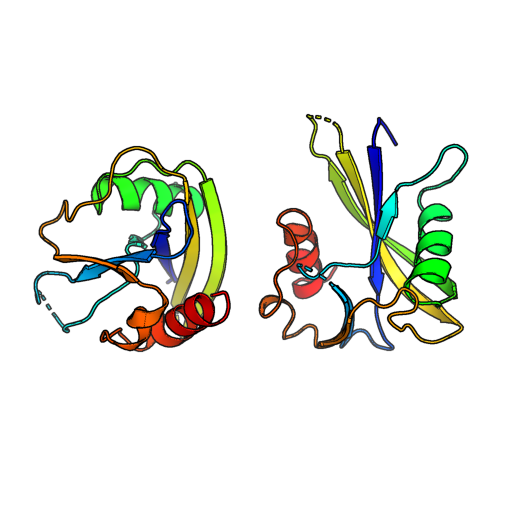68 ? 37.624 -27.903 15.428 1.00 79.53 62 THR B N 1
ATOM 2817 C CA . THR B 1 68 ? 38.723 -27.690 14.513 1.00 81.78 62 THR B CA 1
ATOM 2818 C C . THR B 1 68 ? 38.608 -28.662 13.349 1.00 77.25 62 THR B C 1
ATOM 2819 O O . THR B 1 68 ? 38.859 -29.860 13.507 1.00 78.91 62 THR B O 1
ATOM 2830 N N . VAL B 1 69 ? 38.206 -28.137 12.186 1.00 71.96 63 VAL B N 1
ATOM 2831 C CA . VAL B 1 69 ? 37.967 -28.965 10.997 1.00 65.83 63 VAL B CA 1
ATOM 2832 C C . VAL B 1 69 ? 39.253 -29.622 10.528 1.00 65.78 63 VAL B C 1
ATOM 2833 O O . VAL B 1 69 ? 40.235 -28.944 10.254 1.00 65.13 63 VAL B O 1
ATOM 2846 N N . THR B 1 70 ? 39.237 -30.944 10.434 1.00 67.45 64 THR B N 1
ATOM 2847 C CA . THR B 1 70 ? 40.370 -31.675 9.885 1.00 69.33 64 THR B CA 1
ATOM 2848 C C . THR B 1 70 ? 39.973 -32.384 8.566 1.00 71.03 64 THR B C 1
ATOM 2849 O O . THR B 1 70 ? 40.840 -32.808 7.784 1.00 67.63 64 THR B O 1
ATOM 2860 N N . GLU B 1 71 ? 38.668 -32.491 8.321 1.00 71.08 65 GLU B N 1
ATOM 2861 C CA . GLU B 1 71 ? 38.181 -33.085 7.083 1.00 73.24 65 GLU B CA 1
ATOM 2862 C C . GLU B 1 71 ? 36.937 -32.368 6.596 1.00 70.90 65 GLU B C 1
ATOM 2863 O O . GLU B 1 71 ? 35.939 -32.239 7.319 1.00 71.98 65 GLU B O 1
ATOM 2875 N N . GLN B 1 72 ? 37.016 -31.883 5.367 1.00 68.63 66 GLN B N 1
ATOM 2876 C CA . GLN B 1 72 ? 35.875 -31.281 4.725 1.00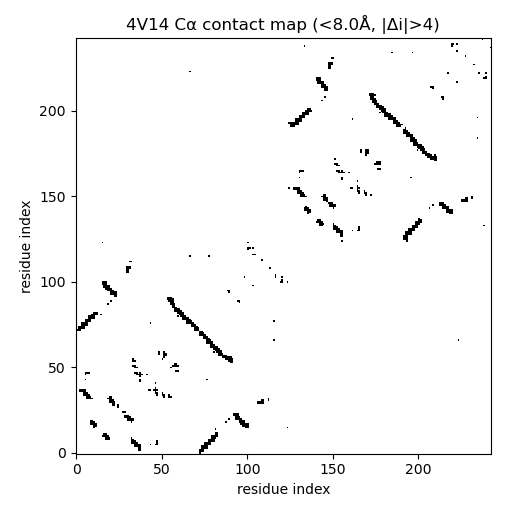 65.80 66 GLN B CA 1
ATOM 2877 C C . GLN B 1 72 ? 36.074 -31.412 3.240 1.00 60.92 66 GLN B C 1
ATOM 2878 O O . GLN B 1 72 ? 37.220 -31.587 2.803 1.00 60.81 66 GLN B O 1
ATOM 2892 N N . GLN B 1 73 ? 34.950 -31.377 2.501 1.00 56.66 67 GLN B N 1
ATOM 2893 C CA . GLN B 1 73 ? 34.900 -31.400 1.049 1.00 53.31 67 GLN B CA 1
ATOM 2894 C C . GLN B 1 73 ? 33.740 -30.528 0.590 1.00 53.75 67 GLN B C 1
ATOM 2895 O O . GLN B 1 73 ? 32.751 -30.448 1.305 1.00 51.06 67 GLN B O 1
ATOM 2909 N N . ALA B 1 74 ? 33.838 -29.896 -0.587 1.00 54.57 68 ALA B N 1
ATOM 2910 C CA . ALA B 1 74 ? 32.715 -29.090 -1.135 1.00 57.59 68 ALA B CA 1
ATOM 2911 C C . ALA B 1 74 ? 31.598 -30.022 -1.482 1.00 57.65 68 ALA B C 1
ATOM 2912 O O . ALA B 1 74 ? 31.818 -31.066 -2.035 1.00 58.66 68 ALA B O 1
ATOM 2919 N N . PHE B 1 75 ? 30.396 -29.624 -1.107 1.00 57.86 69 PHE B N 1
ATOM 2920 C CA . PHE B 1 75 ? 29.188 -30.446 -1.185 1.00 56.87 69 PHE B CA 1
ATOM 2921 C C . PHE B 1 75 ? 28.394 -29.906 -2.381 1.00 53.74 69 PHE B C 1
ATOM 2922 O O . PHE B 1 75 ? 28.003 -30.632 -3.284 1.00 52.48 69 PHE B O 1
ATOM 2939 N N . GLN B 1 76 ? 28.230 -28.592 -2.371 1.00 51.96 70 GLN B N 1
ATOM 2940 C CA . GLN B 1 76 ? 27.496 -27.882 -3.384 1.00 50.41 70 GLN B CA 1
ATOM 2941 C C . GLN B 1 76 ? 27.766 -26.385 -3.260 1.00 51.22 70 GLN B C 1
ATOM 2942 O O . GLN B 1 76 ? 28.152 -25.874 -2.196 1.00 51.74 70 GLN B O 1
ATOM 2956 N N . HIS B 1 77 ? 27.568 -25.690 -4.364 1.00 52.14 71 HIS B N 1
ATOM 2957 C CA . HIS B 1 77 ? 27.837 -24.276 -4.435 1.00 53.83 71 HIS B CA 1
ATOM 2958 C C . HIS B 1 77 ? 26.617 -23.543 -5.000 1.00 55.51 71 HIS B C 1
ATOM 2959 O O . HIS B 1 77 ? 25.833 -24.146 -5.724 1.00 55.37 71 HIS B O 1
ATOM 2972 N N . PHE B 1 78 ? 26.481 -22.254 -4.696 1.00 57.28 72 PHE B N 1
ATOM 2973 C CA . PHE B 1 78 ? 25.203 -21.524 -4.801 1.00 60.44 72 PHE B CA 1
ATOM 2974 C C . PHE B 1 78 ? 25.468 -20.069 -5.235 1.00 62.93 72 PHE B C 1
ATOM 2975 O O . PHE B 1 78 ? 26.289 -19.405 -4.592 1.00 64.00 72 PHE B O 1
ATOM 2992 N N . ASP B 1 79 ? 24.794 -19.540 -6.258 1.00 65.08 73 ASP B N 1
ATOM 2993 C CA . ASP B 1 79 ? 25.062 -18.139 -6.702 1.00 68.21 73 ASP B CA 1
ATOM 2994 C C . ASP B 1 7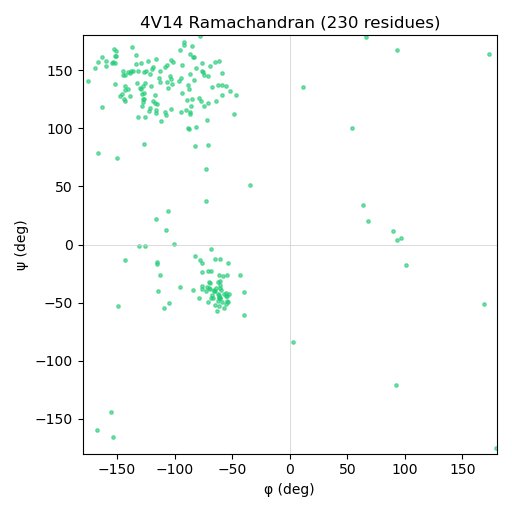9 ? 23.794 -17.333 -7.052 1.00 74.99 73 ASP B C 1
ATOM 2995 O O . ASP B 1 79 ? 23.012 -17.776 -7.874 1.00 72.49 73 ASP B O 1
ATOM 3004 N N . PHE B 1 80 ? 23.613 -16.138 -6.484 1.00 82.54 74 PHE B N 1
ATOM 3005 C CA . PHE B 1 80 ? 22.342 -15.404 -6.640 1.00 90.50 74 PHE B CA 1
ATOM 3006 C C . PHE B 1 80 ? 22.269 -14.358 -7.753 0.0000 91.34 74 PHE B C 1
ATOM 3007 O O . PHE B 1 80 ? 21.215 -14.200 -8.359 1.00 96.73 74 PHE B O 1
ATOM 3024 N N . ASP B 1 81 ? 23.361 -13.642 -7.999 0.05 91.42 75 ASP B N 1
ATOM 3025 C CA . ASP B 1 81 ? 23.363 -12.464 -8.880 1.00 88.23 75 ASP B CA 1
ATOM 3026 C C . ASP B 1 81 ? 22.315 -11.437 -8.477 0.46 89.42 75 ASP B C 1
ATOM 3027 O O . ASP B 1 81 ? 21.131 -11.568 -8.781 0.86 89.13 75 ASP B O 1
ATOM 3036 N N . TYR B 1 82 ? 22.790 -10.413 -7.780 0.70 87.40 76 TYR B N 1
ATOM 3037 C CA . TYR B 1 82 ? 21.999 -9.245 -7.459 0.58 85.79 76 TYR B CA 1
ATOM 3038 C C . TYR B 1 82 ? 22.509 -8.061 -8.281 0.92 86.49 76 TYR B C 1
ATOM 3039 O O . TYR B 1 82 ? 22.020 -6.938 -8.157 0.78 86.63 76 TYR B O 1
ATOM 3057 N N . SER B 1 86 ? 26.229 -9.595 -6.144 0.48 72.47 80 SER B N 1
ATOM 3058 C CA . SER B 1 86 ? 26.022 -11.021 -6.376 0.30 71.86 80 SER B CA 1
ATOM 3059 C C . SER B 1 86 ? 26.567 -11.845 -5.213 0.88 75.56 80 SER B C 1
ATOM 3060 O O . SER B 1 86 ? 27.727 -11.682 -4.827 0.59 72.57 80 SER B O 1
ATOM 3067 N N . LEU B 1 87 ? 25.733 -12.729 -4.665 1.00 74.57 81 LEU B N 1
ATOM 3068 C CA . LEU B 1 87 ? 26.039 -13.397 -3.398 1.00 76.07 81 LEU B CA 1
ATOM 3069 C C . LEU B 1 87 ? 26.395 -14.875 -3.621 1.00 74.99 81 LEU B C 1
ATOM 3070 O O . LEU B 1 87 ? 25.532 -15.663 -3.990 1.00 79.04 81 LEU B O 1
ATOM 3086 N N . SER B 1 88 ? 27.657 -15.245 -3.391 1.00 71.27 82 SER B N 1
ATOM 3087 C CA . SER B 1 88 ? 28.161 -16.564 -3.805 1.00 65.23 82 SER B CA 1
ATOM 3088 C C . SER B 1 88 ? 28.399 -17.517 -2.610 1.00 61.14 82 SER B C 1
ATOM 3089 O O . SER B 1 88 ? 29.286 -17.259 -1.794 1.00 61.38 82 SER B O 1
ATOM 3096 N N . PHE B 1 89 ? 27.637 -18.611 -2.516 1.00 56.61 83 PHE B N 1
ATOM 3097 C CA . PHE B 1 89 ? 27.791 -19.559 -1.409 1.00 53.72 83 PHE B CA 1
ATOM 3098 C C . PHE B 1 89 ? 28.538 -20.808 -1.771 1.00 51.52 83 PHE B C 1
ATOM 3099 O O . PHE B 1 89 ? 28.271 -21.366 -2.799 1.00 49.30 83 PHE B O 1
ATOM 3116 N N . ASP B 1 90 ? 29.429 -21.261 -0.883 1.00 51.67 84 ASP B N 1
ATOM 3117 C CA . ASP B 1 90 ? 30.017 -22.596 -0.952 1.00 51.44 84 ASP B CA 1
ATOM 3118 C C . ASP B 1 90 ? 29.620 -23.417 0.269 1.00 49.74 84 ASP B C 1
ATOM 3119 O O . ASP B 1 90 ? 30.025 -23.122 1.364 1.00 50.06 84 ASP B O 1
ATOM 3128 N N . PHE B 1 91 ? 28.826 -24.465 0.070 1.00 49.69 85 PHE B N 1
ATOM 3129 C CA . PHE B 1 91 ? 28.545 -25.426 1.131 1.00 48.08 85 PHE B CA 1
ATOM 3130 C C . PHE B 1 91 ? 29.503 -26.591 1.047 1.00 47.72 85 PHE B C 1
ATOM 3131 O O . PHE B 1 91 ? 29.737 -27.117 -0.008 1.00 47.90 85 PHE B O 1
ATOM 3148 N N . MET B 1 92 ? 30.094 -26.915 2.184 1.00 48.26 86 MET B N 1
ATOM 3149 C CA . MET B 1 92 ? 31.090 -27.950 2.349 1.00 56.00 86 MET B CA 1
ATOM 3150 C C . MET B 1 92 ? 30.510 -28.961 3.358 1.00 51.78 86 MET B C 1
ATOM 3151 O O . MET B 1 92 ? 29.693 -28.597 4.201 1.00 50.23 86 MET B O 1
ATOM 3165 N N . LEU B 1 93 ? 30.892 -30.230 3.253 1.00 54.89 87 LEU B N 1
ATOM 3166 C CA . LEU B 1 93 ? 30.568 -31.215 4.285 1.00 59.12 87 LEU B CA 1
ATOM 3167 C C . LEU B 1 93 ? 31.781 -31.267 5.243 1.00 59.69 87 LEU B C 1
ATOM 3168 O O . LEU B 1 93 ? 32.917 -31.090 4.809 1.00 60.96 87 LEU B O 1
ATOM 3184 N N . VAL B 1 94 ? 31.542 -31.432 6.544 1.00 60.51 88 VAL B N 1
ATOM 3185 C CA . VAL B 1 94 ? 32.654 -31.449 7.521 1.00 59.62 88 VAL B CA 1
ATOM 3186 C C . VAL B 1 94 ? 32.556 -32.721 8.320 1.00 59.39 88 VAL B C 1
ATOM 3187 O O . VAL B 1 94 ? 31.634 -32.870 9.123 1.00 59.49 88 VAL B O 1
ATOM 3200 N N . THR B 1 95 ? 33.499 -33.630 8.083 1.00 60.34 89 THR B N 1
ATOM 3201 C CA . THR B 1 95 ? 33.269 -35.036 8.397 1.00 63.34 89 THR B CA 1
ATOM 3202 C C . THR B 1 95 ? 34.196 -35.532 9.478 1.00 68.85 89 THR B C 1
ATOM 3203 O O . THR B 1 95 ? 33.940 -36.571 10.063 1.00 68.64 89 THR B O 1
ATOM 3214 N N . ALA B 1 96 ? 35.272 -34.799 9.733 1.00 71.92 90 ALA B N 1
ATOM 3215 C CA . ALA B 1 96 ? 36.149 -35.092 10.854 1.00 75.81 90 ALA B CA 1
ATOM 3216 C C . ALA B 1 96 ? 36.618 -33.775 11.414 1.00 73.46 90 ALA B C 1
ATOM 3217 O O . ALA B 1 96 ? 36.795 -32.811 10.674 1.00 74.79 90 ALA B O 1
ATOM 3224 N N . PHE B 1 97 ? 36.799 -33.732 12.724 1.00 70.19 91 PHE B N 1
ATOM 3225 C CA . PHE B 1 97 ? 37.253 -32.521 13.407 1.00 63.99 91 PHE B CA 1
ATOM 3226 C C . PHE B 1 97 ? 37.641 -32.819 14.873 1.00 60.07 91 PHE B C 1
ATOM 3227 O O . PHE B 1 97 ? 37.104 -33.735 15.484 1.00 59.09 91 PHE B O 1
ATOM 3244 N N . ASP B 1 98 ? 38.562 -32.044 15.432 0.79 57.63 92 ASP B N 1
ATOM 3245 C CA . ASP B 1 98 ? 38.896 -32.148 16.851 1.00 56.33 92 ASP B CA 1
ATOM 3246 C C . ASP B 1 98 ? 37.900 -31.309 17.627 0.75 56.51 92 ASP B C 1
ATOM 3247 O O . ASP B 1 98 ? 37.260 -30.431 17.039 0.91 55.73 92 ASP B O 1
ATOM 3256 N N . GLY B 1 99 ? 37.781 -31.551 18.942 1.00 58.27 93 GLY B N 1
ATOM 3257 C CA . GLY B 1 99 ? 36.773 -30.892 19.774 1.00 57.87 93 GLY B CA 1
ATOM 3258 C C . GLY B 1 99 ? 35.373 -31.333 19.355 1.00 61.89 93 GLY B C 1
ATOM 3259 O O . GLY B 1 99 ? 35.217 -32.130 18.431 1.00 56.50 93 GLY B O 1
ATOM 3263 N N . GLN B 1 100 ? 34.358 -30.830 20.058 1.00 63.86 94 GLN B N 1
ATOM 3264 C CA . GLN B 1 100 ? 32.949 -31.105 19.743 1.00 64.63 94 GLN B CA 1
ATOM 3265 C C . GLN B 1 100 ? 32.196 -29.758 19.749 1.00 63.10 94 GLN B C 1
ATOM 3266 O O . GLN B 1 100 ? 32.468 -28.891 20.598 1.00 61.69 94 GLN B O 1
ATOM 3280 N N . PRO B 1 101 ? 31.275 -29.572 18.773 1.00 57.85 95 PRO B N 1
ATOM 3281 C CA . PRO B 1 101 ? 30.653 -28.264 18.544 1.00 55.23 95 PRO B CA 1
ATOM 3282 C C . PRO B 1 101 ? 29.662 -27.822 19.620 1.00 55.64 95 PRO B C 1
ATOM 3283 O O . PRO B 1 101 ? 28.945 -28.641 20.137 1.00 55.97 95 PRO B O 1
ATOM 3294 N N . HIS B 1 102 ? 29.610 -26.527 19.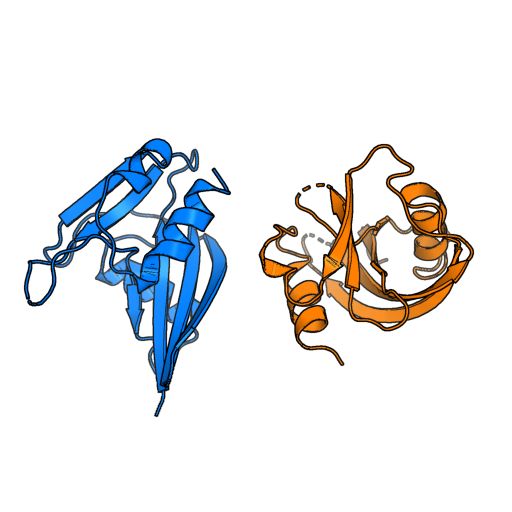916 1.00 55.92 96 HIS B N 1
ATOM 3295 C CA . HIS B 1 102 ? 28.609 -25.977 20.849 1.00 56.55 96 HIS B CA 1
ATOM 3296 C C . HIS B 1 102 ? 28.314 -24.519 20.459 1.00 55.92 96 HIS B C 1
ATOM 3297 O O . HIS B 1 102 ? 28.982 -23.952 19.633 1.00 55.41 96 HIS B O 1
ATOM 3310 N N . GLY B 1 103 ? 27.258 -23.942 20.998 1.00 56.89 97 GLY B N 1
ATOM 3311 C CA . GLY B 1 103 ? 26.888 -22.567 20.694 1.00 58.42 97 GLY B CA 1
ATOM 3312 C C . GLY B 1 103 ? 27.828 -21.585 21.352 1.00 63.73 97 GLY B C 1
ATOM 3313 O O . GLY B 1 103 ? 27.435 -20.822 22.214 1.00 61.89 97 GLY B O 1
ATOM 3317 N N . ARG B 1 104 ? 29.081 -21.640 20.911 1.00 67.14 98 ARG B N 1
ATOM 3318 C CA . ARG B 1 104 ? 30.216 -20.910 21.476 1.00 72.24 98 ARG B CA 1
ATOM 3319 C C . ARG B 1 104 ? 30.086 -19.397 21.335 1.00 73.63 98 ARG B C 1
ATOM 3320 O O . ARG B 1 104 ? 30.822 -18.662 21.963 1.00 74.55 98 ARG B O 1
ATOM 3341 N N . GLU B 1 105 ? 29.138 -18.943 20.522 1.00 73.72 99 GLU B N 1
ATOM 3342 C CA . GLU B 1 105 ? 28.834 -17.520 20.384 1.00 74.49 99 GLU B CA 1
ATOM 3343 C C . GLU B 1 105 ? 27.511 -17.163 21.050 1.00 72.64 99 GLU B C 1
ATOM 3344 O O . GLU B 1 105 ? 26.970 -16.081 20.830 1.00 74.29 99 GLU B O 1
ATOM 3356 N N . GLY B 1 106 ? 26.977 -18.083 21.841 1.00 70.60 100 GLY B N 1
ATOM 3357 C CA . GLY B 1 106 ? 25.757 -17.837 22.582 1.00 67.33 100 GLY B CA 1
ATOM 3358 C C . GLY B 1 106 ? 24.558 -18.304 21.808 1.00 64.17 100 GLY B C 1
ATOM 3359 O O . GLY B 1 106 ? 23.431 -18.111 22.224 1.00 64.12 100 GLY B O 1
ATOM 3363 N N . GLN B 1 107 ? 24.789 -18.910 20.652 1.00 61.82 101 GLN B N 1
ATOM 3364 C CA . GLN B 1 107 ? 23.673 -19.248 19.783 1.00 59.28 101 GLN B CA 1
ATOM 3365 C C . GLN B 1 107 ? 23.087 -20.589 20.193 1.00 61.43 101 GLN B C 1
ATOM 3366 O O . GLN B 1 107 ? 23.653 -21.292 21.001 1.00 59.92 101 GLN B O 1
ATOM 3380 N N . GLN B 1 108 ? 21.946 -20.942 19.620 1.00 64.48 102 GLN B N 1
ATOM 3381 C CA . GLN B 1 108 ? 21.376 -22.261 19.847 1.00 67.69 102 GLN B CA 1
ATOM 3382 C C . GLN B 1 108 ? 22.091 -23.209 18.911 1.00 68.59 102 GLN B C 1
ATOM 3383 O O . GLN B 1 108 ? 22.580 -22.773 17.896 1.00 68.45 102 GLN B O 1
ATOM 3397 N N . GLY B 1 109 ? 22.192 -24.481 19.272 1.00 69.41 103 GLY B N 1
ATOM 3398 C CA . GLY B 1 109 ? 22.954 -25.441 18.505 1.00 69.19 103 GLY B CA 1
ATOM 3399 C C . GLY B 1 109 ? 22.554 -26.839 18.913 1.00 69.83 103 GLY B C 1
ATOM 3400 O O . GLY B 1 109 ? 22.709 -27.213 20.086 1.00 72.78 103 GLY B O 1
ATOM 3404 N N . GLY B 1 110 ? 22.019 -27.596 17.960 1.00 67.33 104 GLY B N 1
ATOM 3405 C CA . GLY B 1 110 ? 21.430 -28.897 18.212 1.00 64.40 104 GLY B CA 1
ATOM 3406 C C . GLY B 1 110 ? 22.006 -29.896 17.244 1.00 60.28 104 GLY B C 1
ATOM 3407 O O . GLY B 1 110 ? 22.172 -29.603 16.072 1.00 59.95 104 GLY B O 1
ATOM 3411 N N . TRP B 1 111 ? 22.389 -31.061 17.730 1.00 58.75 105 TRP B N 1
ATOM 3412 C CA . TRP B 1 111 ? 22.547 -32.210 16.848 1.00 56.52 105 TRP B CA 1
ATOM 3413 C C . TRP B 1 111 ? 21.145 -32.668 16.391 1.00 57.55 105 TRP B C 1
ATOM 3414 O O . TRP B 1 111 ? 20.271 -32.988 17.211 1.00 57.69 105 TRP B O 1
ATOM 3435 N N . VAL B 1 112 ? 20.930 -32.685 15.085 1.00 58.93 106 VAL B N 1
ATOM 3436 C CA . VAL B 1 112 ? 19.612 -32.954 14.555 1.00 61.64 106 VAL B CA 1
ATOM 3437 C C . VAL B 1 112 ? 19.668 -34.186 13.711 1.00 64.75 106 VAL B C 1
ATOM 3438 O O . VAL B 1 112 ? 20.467 -34.281 12.787 1.00 62.77 106 VAL B O 1
ATOM 3451 N N . LYS B 1 113 ? 18.833 -35.146 14.083 1.00 68.38 107 LYS B N 1
ATOM 3452 C CA . LYS B 1 113 ? 18.617 -36.321 13.264 1.00 72.37 107 LYS B CA 1
ATOM 3453 C C . LYS B 1 113 ? 18.260 -35.909 11.801 1.00 71.70 107 LYS B C 1
ATOM 3454 O O . LYS B 1 113 ? 17.425 -35.019 11.565 1.00 72.26 107 LYS B O 1
ATOM 3473 N N . ILE B 1 114 ? 18.927 -36.540 10.835 1.00 70.03 108 ILE B N 1
ATOM 3474 C CA . ILE B 1 114 ? 18.795 -36.156 9.435 1.00 68.39 108 ILE B CA 1
ATOM 3475 C C . ILE B 1 114 ? 17.367 -36.358 8.980 1.00 70.84 108 ILE B C 1
ATOM 3476 O O . ILE B 1 114 ? 16.847 -35.609 8.164 1.00 69.56 108 ILE B O 1
ATOM 3492 N N . ALA B 1 115 ? 16.746 -37.364 9.572 1.00 73.27 109 ALA B N 1
ATOM 3493 C CA . ALA B 1 115 ? 15.333 -37.681 9.417 1.00 75.35 109 ALA B CA 1
ATOM 3494 C C . ALA B 1 115 ? 14.384 -36.516 9.707 1.00 76.48 109 ALA B C 1
ATOM 3495 O O . ALA B 1 115 ? 13.206 -36.566 9.342 1.00 74.77 109 ALA B O 1
ATOM 3502 N N . ASP B 1 116 ? 14.896 -35.472 10.360 1.00 77.21 110 ASP B N 1
ATOM 3503 C CA . ASP B 1 116 ? 14.034 -34.486 10.996 1.00 78.44 110 ASP B CA 1
ATOM 3504 C C . ASP B 1 116 ? 14.302 -33.077 10.567 1.00 75.47 110 ASP B C 1
ATOM 3505 O O . ASP B 1 116 ? 13.611 -32.168 11.011 1.00 77.48 110 ASP B O 1
ATOM 3514 N N . LEU B 1 117 ? 15.283 -32.872 9.704 1.00 73.37 111 LEU B N 1
ATOM 3515 C CA . LEU B 1 117 ? 15.682 -31.512 9.373 1.00 70.00 111 LEU B CA 1
ATOM 3516 C C . LEU B 1 117 ? 14.529 -30.624 8.882 1.00 67.65 111 LEU B C 1
ATOM 3517 O O . LEU B 1 117 ? 14.601 -29.417 9.073 1.00 69.65 111 LEU B O 1
ATOM 3533 N N . ALA B 1 118 ? 13.464 -31.192 8.295 1.00 66.80 112 ALA B N 1
ATOM 3534 C CA . ALA B 1 118 ? 12.355 -30.375 7.765 1.00 65.35 112 ALA B CA 1
ATOM 3535 C C . ALA B 1 118 ? 11.576 -29.695 8.875 1.00 72.02 112 ALA B C 1
ATOM 3536 O O . ALA B 1 118 ? 10.931 -28.659 8.651 1.00 67.74 112 ALA B O 1
ATOM 3543 N N . ASN B 1 119 ? 11.658 -30.249 10.086 1.00 79.23 113 ASN B N 1
ATOM 3544 C CA . ASN B 1 119 ? 11.033 -29.615 11.242 1.00 88.44 113 ASN B CA 1
ATOM 3545 C C . ASN B 1 119 ? 11.621 -28.226 11.479 1.00 84.96 113 ASN B C 1
ATOM 3546 O O . ASN B 1 119 ? 11.087 -27.442 12.263 1.00 88.93 113 ASN B O 1
ATOM 3557 N N . TYR B 1 120 ? 12.724 -27.927 10.802 1.00 80.59 114 TYR B N 1
ATOM 3558 C CA . TYR B 1 120 ? 13.442 -26.698 11.038 1.00 74.68 114 TYR B CA 1
ATOM 3559 C C . TYR B 1 120 ? 13.370 -25.778 9.854 1.00 73.60 114 TYR B C 1
ATOM 3560 O O . TYR B 1 120 ? 13.472 -26.208 8.682 1.00 71.15 114 TYR B O 1
ATOM 3578 N N . ARG B 1 121 ? 13.211 -24.493 10.184 1.00 72.69 115 ARG B N 1
ATOM 3579 C CA . ARG B 1 121 ? 13.218 -23.440 9.193 1.00 70.90 115 ARG B CA 1
ATOM 3580 C C . ARG B 1 121 ? 14.635 -22.951 8.917 1.00 73.59 115 ARG B C 1
ATOM 3581 O O . ARG B 1 121 ? 15.191 -22.147 9.677 1.00 72.85 115 ARG B O 1
ATOM 3602 N N . PHE B 1 122 ? 15.206 -23.450 7.822 1.00 72.38 116 PHE B N 1
ATOM 3603 C CA . PHE B 1 122 ? 16.429 -22.876 7.258 1.00 70.90 116 PHE B CA 1
ATOM 3604 C C . PHE B 1 122 ? 16.032 -21.745 6.332 1.00 65.59 116 PHE B C 1
ATOM 3605 O O . PHE B 1 122 ? 14.979 -21.793 5.698 1.00 67.49 116 PHE B O 1
ATOM 3622 N N . PRO B 1 123 ? 16.858 -20.708 6.253 1.00 62.03 117 PRO B N 1
ATOM 3623 C CA . PRO B 1 123 ? 16.534 -19.671 5.255 1.00 62.86 117 PRO B CA 1
ATOM 3624 C C . PRO B 1 123 ? 16.467 -20.236 3.831 1.00 75.58 117 PRO B C 1
ATOM 3625 O O . PRO B 1 123 ? 17.151 -21.216 3.521 1.00 66.77 117 PRO B O 1
ATOM 3636 N N . GLU B 1 124 ? 15.588 -19.631 3.024 1.00 92.00 118 GLU B N 1
ATOM 3637 C CA . GLU B 1 124 ? 15.288 -20.070 1.660 1.00 101.44 118 GLU B CA 1
ATOM 3638 C C . GLU B 1 124 ? 16.475 -19.752 0.798 1.00 96.30 118 GLU B C 1
ATOM 3639 O O . GLU B 1 124 ? 16.515 -18.712 0.165 1.00 101.04 118 GLU B O 1
ATOM 3651 N N . ALA B 1 125 ? 17.430 -20.664 0.774 1.00 85.56 119 ALA B N 1
ATOM 3652 C CA . ALA B 1 125 ? 18.772 -20.374 0.306 1.00 72.88 119 ALA B CA 1
ATOM 3653 C C . ALA B 1 125 ? 19.581 -21.567 0.705 1.00 64.41 119 ALA B C 1
ATOM 3654 O O . ALA B 1 125 ? 20.277 -22.187 -0.094 1.00 64.26 119 ALA B O 1
ATOM 3661 N N . ASN B 1 126 ? 19.463 -21.899 1.976 1.00 59.25 120 ASN B N 1
ATOM 3662 C CA . ASN B 1 126 ? 19.858 -23.190 2.420 1.00 54.14 120 ASN B CA 1
ATOM 3663 C C . ASN B 1 126 ? 18.964 -24.310 1.913 1.00 55.45 120 ASN B C 1
ATOM 3664 O O . ASN B 1 126 ? 19.214 -25.459 2.180 1.00 52.36 120 ASN B O 1
ATOM 3675 N N . ASP B 1 127 ? 17.902 -23.991 1.212 1.00 58.16 121 ASP B N 1
ATOM 3676 C CA . ASP B 1 127 ? 16.882 -24.999 0.980 1.00 63.07 121 ASP B CA 1
ATOM 3677 C C . ASP B 1 127 ? 17.315 -26.117 -0.016 1.00 63.10 121 ASP B C 1
ATOM 3678 O O . ASP B 1 127 ? 16.994 -27.284 0.203 1.00 62.24 121 ASP B O 1
ATOM 3687 N N . PRO B 1 128 ? 18.092 -25.786 -1.078 1.00 62.60 122 PRO B N 1
ATOM 3688 C CA . PRO B 1 128 ? 18.610 -26.900 -1.891 1.00 61.59 122 PRO B CA 1
ATOM 3689 C C . PRO B 1 128 ? 19.636 -27.728 -1.162 1.00 58.34 122 PRO B C 1
ATOM 3690 O O . PRO B 1 128 ? 19.698 -28.934 -1.353 1.00 59.67 122 PRO B O 1
ATOM 3701 N N . VAL B 1 129 ? 20.418 -27.079 -0.311 1.00 56.26 123 VAL B N 1
ATOM 3702 C CA . VAL B 1 129 ? 21.382 -27.784 0.517 1.00 53.20 123 VAL B CA 1
ATOM 3703 C C . VAL B 1 129 ? 20.719 -28.822 1.465 1.00 48.97 123 VAL B C 1
ATOM 3704 O O . VAL B 1 129 ? 21.167 -29.980 1.511 1.00 43.92 123 VAL B O 1
ATOM 3717 N N . VAL B 1 130 ? 19.634 -28.427 2.151 1.00 51.80 124 VAL B N 1
ATOM 3718 C CA . VAL B 1 130 ? 18.783 -29.334 2.952 1.00 57.63 124 VAL B CA 1
ATOM 3719 C C . VAL B 1 130 ? 18.261 -30.516 2.104 1.00 57.50 124 VAL B C 1
ATOM 3720 O O . VAL B 1 130 ? 18.307 -31.690 2.535 1.00 59.93 124 VAL B O 1
ATOM 3733 N N . LYS B 1 131 ? 17.799 -30.216 0.893 1.00 55.88 125 LYS B N 1
ATOM 3734 C CA . LYS B 1 131 ? 17.404 -31.257 -0.062 1.00 53.99 125 LYS B CA 1
ATOM 3735 C C . LYS B 1 131 ? 18.548 -32.273 -0.326 1.00 48.42 125 LYS B C 1
ATOM 3736 O O . LYS B 1 131 ? 18.383 -33.492 -0.199 1.00 46.94 125 LYS B O 1
ATOM 3755 N N . GLN B 1 132 ? 19.723 -31.773 -0.647 1.00 49.91 126 GLN B N 1
ATOM 3756 C CA . GLN B 1 132 ? 20.822 -32.673 -0.936 1.00 52.27 126 GLN B CA 1
ATOM 3757 C C . GLN B 1 132 ? 21.293 -33.386 0.352 1.00 52.42 126 GLN B C 1
ATOM 3758 O O . GLN B 1 132 ? 21.746 -34.523 0.288 1.00 54.31 126 GLN B O 1
ATOM 3772 N N . VAL B 1 133 ? 21.213 -32.733 1.512 1.00 51.99 127 VAL B N 1
ATOM 3773 C CA . VAL B 1 133 ? 21.526 -33.441 2.772 1.00 50.87 127 VAL B CA 1
ATOM 3774 C C . VAL B 1 133 ? 20.572 -34.608 2.978 1.00 53.40 127 VAL B C 1
ATOM 3775 O O . VAL B 1 133 ? 21.003 -35.717 3.186 1.00 49.51 127 VAL B O 1
ATOM 3788 N N . ILE B 1 134 ? 19.270 -34.352 2.917 1.00 55.63 128 ILE B N 1
ATOM 3789 C CA . ILE B 1 134 ? 18.291 -35.441 2.979 1.00 58.76 128 ILE B CA 1
ATOM 3790 C C . ILE B 1 134 ? 18.501 -36.433 1.790 1.00 58.22 128 ILE B C 1
ATOM 3791 O O . ILE B 1 134 ? 18.361 -37.639 1.988 1.00 59.96 128 ILE B O 1
ATOM 3807 N N . ALA B 1 135 ? 18.848 -35.967 0.575 1.00 56.48 129 ALA B N 1
ATOM 3808 C CA . ALA B 1 135 ? 19.021 -36.927 -0.534 1.00 53.92 129 ALA B CA 1
ATOM 3809 C C . ALA B 1 135 ? 20.312 -37.736 -0.352 1.00 52.54 129 ALA B C 1
ATOM 3810 O O . ALA B 1 135 ? 20.288 -38.934 -0.571 1.00 51.19 129 ALA B O 1
ATOM 3817 N N . GLN B 1 136 ? 21.394 -37.070 0.093 1.00 53.08 130 GLN B N 1
ATOM 3818 C CA . GLN B 1 136 ? 22.820 -37.543 0.053 1.00 53.00 130 GLN B CA 1
ATOM 3819 C C . GLN B 1 136 ? 23.656 -37.115 -1.213 1.00 53.79 130 GLN B C 1
ATOM 3820 O O . GLN B 1 136 ? 23.810 -35.955 -1.432 1.00 50.93 130 GLN B O 1
ATOM 3834 N N . PHE B 1 137 ? 24.191 -38.045 -2.006 1.00 56.35 131 PHE B N 1
ATOM 3835 C CA . PHE B 1 137 ? 25.514 -37.885 -2.647 1.00 61.75 131 PHE B CA 1
ATOM 3836 C C . PHE B 1 137 ? 26.341 -36.766 -2.085 1.00 65.45 131 PHE B C 1
ATOM 3837 O O . PHE B 1 137 ? 27.570 -36.766 -2.261 1.00 67.67 131 PHE B O 1
#

Sequence (243 aa):
KRIHIVAGIIFNSDQQSEIFITKRPDHKGGFWEFPGGKVEAGESREQAMVRELEEEIGITVVTEQQAFQHFDFDSLSFDFMLVTAFDGQPHGREGQQGGWVKIADLANYRFPEANDPVVKQVIAQFMKRIHIVAGIIFNSDQSEIFITKFWEFPGGKVEAGESREEQAMVRELEEEIGITVTEQQAFQHFDFDYSLSFDFMLVTAFDGQPHGREGQQGGWVKIADLANYRFPEANDPVVKQVIAQF

InterPro domains:
  IPR000086 NUDIX hydrolase domain [PS51462] (2-129)
  IPR003561 Mutator MutT [TIGR00586] (1-126)
  IPR015797 NUDIX hydrolase-like domain superfamily [SSF55811] (1-127)
  IPR020084 NUDIX hydrolase, conserved site [PS00893] (39-60)
  IPR020476 NUDIX hydrolase [PR00502] (34-48)
  IPR020476 NUDIX hydrolase [PR00502] (48-63)
  IPR029119 Adenine DNA glycosylase, C-terminal [PF14815] (8-126)
  IPR047127 Mutator MutT-like [PTHR47707] (1-130)

CATH classification: 3.90.79.10

Nearest PDB structures (foldseek):
  4v14-assembly2_B  TM=1.008E+00  e=1.603E-26  Vibrio cholerae
  3a6v-assembly3_B  TM=9.439E-01  e=8.573E-13  Escherichia coli K-12
  3hhj-assembly1_A  TM=9.151E-01  e=6.849E-12  Bartonella henselae str. Houston-1
  4zbp-assembly1_A  TM=8.025E-01  e=4.453E-07  Arabidopsis thaliana
  3h95-assembly1_A-2  TM=7.787E-01  e=2.945E-06  Homo sapiens

Organism: Vibrio cholerae serotype O1 (strain ATCC 39315 / El Tor Inaba N16961) (NCBI:txid243277)

B-factor: mean 62.83, std 18.39, range [23.02, 161.45]

Secondary structure (DSSP, 8-state):
--EEEEEEEEE-TTSSEEEEEE---------B--EEEPPTTS-HHHHHHHHHHHHHS-EEEEEEEEEEEEE--EEEEEEEEEEEES----TTS-EEEEEEGGGGGGS---GGGHHHHHHHHHT-/--SEEEEEEEEB-TTSSEEEEE---B--EEEPPTT--HHHHHHHHHHHHH--EEEEEEEEEEEE----EEEEEEEEEEEES----TTS--EEEEEGGGGGGS---TTSHHHHHHHHH--

Radius of gyration: 21.04 Å; Cα contacts (8 Å, |Δi|>4): 510; chains: 2; bounding box: 64×36×41 Å